Protein AF-A0A396A986-F1 (afdb_monomer)

pLDDT: mean 76.22, std 13.69, range [37.34, 94.5]

Sequence (319 aa):
MDDEMERLNHPYYKETSGLYKYDYQAEPKYEGYCMDDYIGAFIVWIILSVIILFIGIFTWFLEYDVGVEGIFISGQLSFIIVGGYMFLGSLSARASFNEEWYKTKEYNDLVKTQTDKDNEEIKRKNEEIIEWNNNHRQKIEAKKAILDIYRVKLVDILKETKNTLETYYRKDIIYPKYRSLIPISSFCDYLQSGVCETLEGHEGCYNKFDLEVRLDTIISRIDDVIDNLDQIKFNQHTLYEEVVKCNEKLDNLSTGISEMTNNITGSIEEVKAKTVAAINGNDHSNTMLEYYAEETLHNVNNIKWLQQMDYIDRGGHAW

Foldseek 3Di:
DVVVVVVCVDPLNDDPVVQPDDPDDPDQPDPDDDCVVVVVVLVVVVVVLVVVVVVVVVVVVVPPDDPCVVVVVVVNVVVVVVSVVVVVVSVVVNVVVVVVVVVSVVVSVVVVVVSVVVVVVSVVVSVVSVVVVVVVVVVVVVVVVVVVVVVVVVVVVVVVVVVVLVVVVVVVQDPPVQSDPVLVVQQVVCCVVVQAVACDDPSHSVVVVVVVVVVVVVVVVVVVVVVVVVVVVVVVVVVVVVVVVVVVVVVVVVVVVVVVVVVVVVVVVVVVVVVVVVVVVVVVVVVVVVVVVVVVVVVVVVVVVVVPVVPPPDDDDDD

Solvent-accessible surface area (backbone atoms only — not comparable to full-atom values): 18114 Å² total; per-residue (Å²): 109,69,76,57,55,52,54,60,66,36,96,60,61,59,59,87,91,60,58,83,82,77,87,77,75,80,76,70,94,70,93,74,81,64,69,66,60,57,53,51,54,50,53,53,50,53,53,54,52,53,51,54,51,52,51,54,55,51,50,59,72,67,71,62,94,61,99,46,69,68,61,52,55,54,49,52,54,51,50,52,52,55,48,49,53,53,48,54,53,48,54,56,49,47,57,58,51,51,55,52,48,52,54,50,49,52,51,47,53,51,53,49,55,51,49,53,52,52,48,52,53,46,51,52,53,45,50,53,35,51,52,53,48,51,54,50,50,52,53,50,51,55,52,48,54,53,50,52,55,51,50,52,52,51,51,52,52,49,51,52,52,49,54,49,50,52,57,56,58,68,67,61,81,64,61,76,92,49,78,44,72,68,54,48,51,52,42,51,49,34,49,73,71,61,75,16,95,41,62,66,63,90,71,6,40,55,47,55,49,55,48,50,55,50,48,53,53,49,51,56,53,48,52,56,50,50,54,52,50,53,50,51,53,50,52,51,50,55,51,49,54,52,50,52,53,47,49,56,52,48,52,53,49,51,50,52,50,50,54,50,49,52,54,50,50,52,52,49,51,52,52,50,52,54,50,50,54,54,50,56,60,47,49,62,55,47,55,55,53,48,52,60,49,49,59,53,48,52,60,52,46,59,64,47,49,75,67,44,70,83,60,67,92,72,84,92,79,88,132

Organism: NCBI:txid360807

Structure (mmCIF, N/CA/C/O backbone):
data_AF-A0A396A986-F1
#
_entry.id   AF-A0A396A986-F1
#
loop_
_atom_site.group_PDB
_atom_site.id
_atom_site.type_symbol
_atom_site.label_atom_id
_atom_site.label_alt_id
_atom_site.label_comp_id
_atom_site.label_asym_id
_atom_site.label_entity_id
_atom_site.label_seq_id
_atom_site.pdbx_PDB_ins_code
_atom_site.Cartn_x
_atom_site.Cartn_y
_atom_site.Cartn_z
_atom_site.occupancy
_atom_site.B_iso_or_equiv
_atom_site.auth_seq_id
_atom_site.auth_comp_id
_atom_site.auth_asym_id
_atom_site.auth_atom_id
_atom_site.pdbx_PDB_model_num
ATOM 1 N N . MET A 1 1 ? 6.370 3.606 -1.674 1.00 38.97 1 MET A N 1
ATOM 2 C CA . MET A 1 1 ? 5.553 4.115 -2.793 1.00 38.97 1 MET A CA 1
ATOM 3 C C . MET A 1 1 ? 6.371 5.111 -3.605 1.00 38.97 1 MET A C 1
ATOM 5 O O . MET A 1 1 ? 6.488 4.919 -4.805 1.00 38.97 1 MET A O 1
ATOM 9 N N . ASP A 1 2 ? 7.064 6.050 -2.954 1.00 37.34 2 ASP A N 1
ATOM 10 C CA . ASP A 1 2 ? 7.998 6.972 -3.631 1.00 37.34 2 ASP A CA 1
ATOM 11 C C . ASP A 1 2 ? 9.210 6.262 -4.267 1.00 37.34 2 ASP A C 1
ATOM 13 O O . ASP A 1 2 ? 9.552 6.523 -5.415 1.00 37.34 2 ASP A O 1
ATOM 17 N N . ASP A 1 3 ? 9.748 5.245 -3.592 1.00 43.66 3 ASP A N 1
ATOM 18 C CA . ASP A 1 3 ? 10.877 4.416 -4.064 1.00 43.66 3 ASP A CA 1
ATOM 19 C C . ASP A 1 3 ? 10.539 3.532 -5.295 1.00 43.66 3 ASP A C 1
ATOM 21 O O . ASP A 1 3 ? 11.409 3.032 -6.009 1.00 43.66 3 ASP A O 1
ATOM 25 N N . GLU A 1 4 ? 9.246 3.306 -5.547 1.00 42.56 4 GLU A N 1
ATOM 26 C CA . GLU A 1 4 ? 8.739 2.520 -6.684 1.00 42.56 4 GLU A CA 1
ATOM 27 C C . GLU A 1 4 ? 8.476 3.420 -7.901 1.00 42.56 4 GLU A C 1
ATOM 29 O O . GLU A 1 4 ? 8.742 3.034 -9.041 1.00 42.56 4 GLU A O 1
ATOM 34 N N . MET A 1 5 ? 8.039 4.657 -7.644 1.00 37.44 5 MET A N 1
ATOM 35 C CA . MET A 1 5 ? 7.842 5.707 -8.646 1.00 37.44 5 MET A CA 1
ATOM 36 C C . MET A 1 5 ? 9.177 6.238 -9.187 1.00 37.44 5 MET A C 1
ATOM 38 O O . MET A 1 5 ? 9.277 6.555 -10.371 1.00 37.44 5 MET A O 1
ATOM 42 N N . GLU A 1 6 ? 10.231 6.258 -8.367 1.00 44.50 6 GLU A N 1
ATOM 43 C CA . GLU A 1 6 ? 11.581 6.626 -8.810 1.00 44.50 6 GLU A CA 1
ATOM 44 C C . GLU A 1 6 ? 12.205 5.556 -9.730 1.00 44.50 6 GLU A C 1
ATOM 46 O O . GLU A 1 6 ? 12.893 5.881 -10.699 1.00 44.50 6 GLU A O 1
ATOM 51 N N . ARG A 1 7 ? 11.873 4.270 -9.527 1.00 44.00 7 ARG A N 1
ATOM 52 C CA . ARG A 1 7 ? 12.285 3.170 -10.426 1.00 44.00 7 ARG A CA 1
ATOM 53 C C . ARG A 1 7 ? 11.581 3.193 -11.778 1.00 44.00 7 ARG A C 1
ATOM 55 O O . ARG A 1 7 ? 12.188 2.802 -12.772 1.00 44.00 7 ARG A O 1
ATOM 62 N N . LEU A 1 8 ? 10.334 3.659 -11.825 1.00 44.19 8 LEU A N 1
ATOM 63 C CA . LEU A 1 8 ? 9.591 3.866 -13.073 1.00 44.19 8 LEU A CA 1
ATOM 64 C C . LEU A 1 8 ? 10.133 5.056 -13.886 1.00 44.19 8 LEU A C 1
ATOM 66 O O . LEU A 1 8 ? 9.985 5.069 -15.103 1.00 44.19 8 LEU A O 1
ATOM 70 N N . ASN A 1 9 ? 10.809 6.007 -13.232 1.00 43.72 9 ASN A N 1
ATOM 71 C CA . ASN A 1 9 ? 11.492 7.141 -13.868 1.00 43.72 9 ASN A CA 1
ATOM 72 C C . ASN A 1 9 ? 12.972 6.871 -14.202 1.00 43.72 9 ASN A C 1
ATOM 74 O O . ASN A 1 9 ? 13.663 7.748 -14.724 1.00 43.72 9 ASN A O 1
ATOM 78 N N . HIS A 1 10 ? 13.479 5.665 -13.926 1.00 45.66 10 HIS A N 1
ATOM 79 C CA . HIS A 1 10 ? 14.836 5.287 -14.302 1.00 45.66 10 HIS A CA 1
ATOM 80 C C . HIS A 1 10 ? 14.922 5.179 -15.839 1.00 45.66 10 HIS A C 1
ATOM 82 O O . HIS A 1 10 ? 14.079 4.506 -16.438 1.00 45.66 10 HIS A O 1
ATOM 88 N N . PRO A 1 11 ? 15.946 5.756 -16.505 1.00 49.69 11 PRO A N 1
ATOM 89 C CA . PRO A 1 11 ? 16.035 5.859 -17.974 1.00 49.69 11 PRO A CA 1
ATOM 90 C C . PRO A 1 11 ? 16.034 4.520 -18.740 1.00 49.69 11 PRO A C 1
ATOM 92 O O . PRO A 1 11 ? 16.039 4.513 -19.970 1.00 49.69 11 PRO A O 1
ATOM 95 N N . TYR A 1 12 ? 16.002 3.395 -18.023 1.00 48.12 12 TYR A N 1
ATOM 96 C CA . TYR A 1 12 ? 16.017 2.033 -18.547 1.00 48.12 12 TYR A CA 1
ATOM 97 C C . TYR A 1 12 ? 14.653 1.323 -18.489 1.00 48.12 12 TYR A C 1
ATOM 99 O O . TYR A 1 12 ? 14.506 0.290 -19.133 1.00 48.12 12 TYR A O 1
ATOM 107 N N . TYR A 1 13 ? 13.633 1.869 -17.808 1.00 45.62 13 TYR A N 1
ATOM 108 C CA . TYR A 1 13 ? 12.264 1.331 -17.855 1.00 45.62 13 TYR A CA 1
ATOM 109 C C . TYR A 1 13 ? 11.456 2.005 -18.974 1.00 45.62 13 TYR A C 1
ATOM 111 O O . TYR A 1 13 ? 10.407 2.603 -18.754 1.00 45.62 13 TYR A O 1
ATOM 119 N N . LYS A 1 14 ? 11.966 1.952 -20.209 1.00 50.06 14 LYS A N 1
ATOM 120 C CA . LYS A 1 14 ? 11.147 2.287 -21.376 1.00 50.06 14 LYS A CA 1
ATOM 121 C C . LYS A 1 14 ? 10.430 1.028 -21.844 1.00 50.06 14 LYS A C 1
ATOM 123 O O . LYS A 1 14 ? 11.062 0.044 -22.230 1.00 50.06 14 LYS A O 1
ATOM 128 N N . GLU A 1 15 ? 9.103 1.081 -21.810 1.00 49.25 15 GLU A N 1
ATOM 129 C CA . GLU A 1 15 ? 8.228 0.168 -22.541 1.00 49.25 15 GLU A CA 1
ATOM 130 C C . GLU A 1 15 ? 8.696 0.122 -24.009 1.00 49.25 15 GLU A C 1
ATOM 132 O O . GLU A 1 15 ? 9.186 1.121 -24.538 1.00 49.25 15 GLU A O 1
ATOM 137 N N . THR A 1 16 ? 8.610 -1.027 -24.684 1.00 47.81 16 THR A N 1
ATOM 138 C CA . THR A 1 16 ? 9.161 -1.240 -26.044 1.00 47.81 16 THR A CA 1
ATOM 139 C C . THR A 1 16 ? 8.670 -0.235 -27.101 1.00 47.81 16 THR A C 1
ATOM 141 O O . THR A 1 16 ? 9.234 -0.162 -28.186 1.00 47.81 16 THR A O 1
ATOM 144 N N . SER A 1 17 ? 7.649 0.565 -26.789 1.00 43.38 17 SER A N 1
ATOM 145 C CA . SER A 1 17 ? 7.171 1.712 -27.569 1.00 43.38 17 SER A CA 1
ATOM 146 C C . SER A 1 17 ? 8.125 2.923 -27.575 1.00 43.38 17 SER A C 1
ATOM 148 O O . SER A 1 17 ? 7.960 3.807 -28.411 1.00 43.38 17 SER A O 1
ATOM 150 N N . GLY A 1 18 ? 9.118 2.971 -26.677 1.00 47.53 18 GLY A N 1
ATOM 151 C CA . GLY A 1 18 ? 10.022 4.109 -26.465 1.00 47.53 18 GLY A CA 1
ATOM 152 C C . GLY A 1 18 ? 11.502 3.855 -26.771 1.00 47.53 18 GLY A C 1
ATOM 153 O O . GLY A 1 18 ? 12.338 4.693 -26.411 1.00 47.53 18 GLY A O 1
ATOM 154 N N . LEU A 1 19 ? 11.841 2.724 -27.408 1.00 53.91 19 LEU A N 1
ATOM 155 C CA . LEU A 1 19 ? 13.172 2.517 -27.997 1.00 53.91 19 LEU A CA 1
ATOM 156 C C . LEU A 1 19 ? 13.552 3.769 -28.793 1.00 53.91 19 LEU A C 1
ATOM 158 O O . LEU A 1 19 ? 12.711 4.330 -29.499 1.00 53.91 19 LEU A O 1
ATOM 162 N N . TYR A 1 20 ? 14.790 4.241 -28.640 1.00 53.94 20 TYR A N 1
ATOM 163 C CA . TYR A 1 20 ? 15.243 5.422 -29.366 1.00 53.94 20 TYR A CA 1
ATOM 164 C C . TYR A 1 20 ? 15.135 5.117 -30.864 1.00 53.94 20 TYR A C 1
ATOM 166 O O . TYR A 1 20 ? 15.902 4.313 -31.393 1.00 53.94 20 TYR A O 1
ATOM 174 N N . LYS A 1 21 ? 14.129 5.704 -31.521 1.00 52.28 21 LYS A N 1
ATOM 175 C CA . LYS A 1 21 ? 13.933 5.631 -32.965 1.00 52.28 21 LYS A CA 1
ATOM 176 C C . LYS A 1 21 ? 14.583 6.868 -33.557 1.00 52.28 21 LYS A C 1
ATOM 178 O O . LYS A 1 21 ? 14.038 7.963 -33.448 1.00 52.28 21 LYS A O 1
ATOM 183 N N . TYR A 1 22 ? 15.753 6.681 -34.144 1.00 48.69 22 TYR A N 1
ATOM 184 C CA . TYR A 1 22 ? 16.431 7.721 -34.897 1.00 48.69 22 TYR A CA 1
ATOM 185 C C . TYR A 1 22 ? 16.572 7.214 -36.326 1.00 48.69 22 TYR A C 1
ATOM 187 O O . TYR A 1 22 ? 17.369 6.329 -36.609 1.00 48.69 22 TYR A O 1
ATOM 195 N N . ASP A 1 23 ? 15.691 7.706 -37.192 1.00 51.03 23 ASP A N 1
ATOM 196 C CA . ASP A 1 23 ? 15.729 7.484 -38.639 1.00 51.03 23 ASP A CA 1
ATOM 197 C C . ASP A 1 23 ? 16.010 8.839 -39.298 1.00 51.03 23 ASP A C 1
ATOM 199 O O . ASP A 1 23 ? 15.230 9.359 -40.092 1.00 51.03 23 ASP A O 1
ATOM 203 N N . TYR A 1 24 ? 17.065 9.506 -38.821 1.00 49.44 24 TYR A N 1
ATOM 204 C CA . TYR A 1 24 ? 17.497 10.778 -39.380 1.00 49.44 24 TYR A CA 1
ATOM 205 C C . TYR A 1 24 ? 18.439 10.483 -40.540 1.00 49.44 24 TYR A C 1
ATOM 207 O O . TYR A 1 24 ? 19.628 10.231 -40.351 1.00 49.44 24 TYR A O 1
ATOM 215 N N . GLN A 1 25 ? 17.895 10.485 -41.751 1.00 54.97 25 GLN A N 1
ATOM 216 C CA . GLN A 1 25 ? 18.705 10.597 -42.953 1.00 54.97 25 GLN A CA 1
ATOM 217 C C . GLN A 1 25 ? 19.071 12.070 -43.108 1.00 54.97 25 GLN A C 1
ATOM 219 O O . GLN A 1 25 ? 18.199 12.906 -43.332 1.00 54.97 25 GLN A O 1
ATOM 224 N N . ALA A 1 26 ? 20.350 12.405 -42.935 1.00 54.25 26 ALA A N 1
ATOM 225 C CA . ALA A 1 26 ? 20.814 13.758 -43.196 1.00 54.25 26 ALA A CA 1
ATOM 226 C C . ALA A 1 26 ? 20.558 14.101 -44.671 1.00 54.25 26 ALA A C 1
ATOM 228 O O . ALA A 1 26 ? 21.125 13.468 -45.564 1.00 54.25 26 ALA A O 1
ATOM 229 N N . GLU A 1 27 ? 19.687 15.079 -44.925 1.00 51.84 27 GLU A N 1
ATOM 230 C CA . GLU A 1 27 ? 19.418 15.555 -46.280 1.00 51.84 27 GLU A CA 1
ATOM 231 C C . GLU A 1 27 ? 20.694 16.215 -46.833 1.00 51.84 27 GLU A C 1
ATOM 233 O O . GLU A 1 27 ? 21.220 17.151 -46.216 1.00 51.84 27 GLU A O 1
ATOM 238 N N . PRO A 1 28 ? 21.246 15.725 -47.959 1.00 56.91 28 PRO A N 1
ATOM 239 C CA . PRO A 1 28 ? 22.453 16.302 -48.529 1.00 56.91 28 PRO A CA 1
ATOM 240 C C . PRO A 1 28 ? 22.175 17.748 -48.940 1.00 56.91 28 PRO A C 1
ATOM 242 O O . PRO A 1 28 ? 21.175 18.044 -49.590 1.00 56.91 28 PRO A O 1
ATOM 245 N N . LYS A 1 29 ? 23.080 18.666 -48.584 1.00 57.09 29 LYS A N 1
ATOM 246 C CA . LYS A 1 29 ? 22.833 20.103 -48.767 1.00 57.09 29 LYS A CA 1
ATOM 247 C C . LYS A 1 29 ? 22.739 20.522 -50.245 1.00 57.09 29 LYS A C 1
ATOM 249 O O . LYS A 1 29 ? 22.088 21.521 -50.523 1.00 57.09 29 LYS A O 1
ATOM 254 N N . TYR A 1 30 ? 23.361 19.775 -51.169 1.00 54.81 30 TYR A N 1
ATOM 255 C CA . TYR A 1 30 ? 23.338 20.033 -52.617 1.00 54.81 30 TYR A CA 1
ATOM 256 C C . TYR A 1 30 ? 23.662 18.776 -53.451 1.00 54.81 30 TYR A C 1
ATOM 258 O O . TYR A 1 30 ? 24.695 18.141 -53.236 1.00 54.81 30 TYR A O 1
ATOM 266 N N . GLU A 1 31 ? 22.840 18.481 -54.464 1.00 55.47 31 GLU A N 1
ATOM 267 C CA . GLU A 1 31 ? 23.159 17.585 -55.592 1.00 55.47 31 GLU A CA 1
ATOM 268 C C . GLU A 1 31 ? 23.828 18.401 -56.717 1.00 55.47 31 GLU A C 1
ATOM 270 O O . GLU A 1 31 ? 23.220 18.741 -57.729 1.00 55.47 31 GLU A O 1
ATOM 275 N N . GLY A 1 32 ? 25.074 18.830 -56.511 1.00 53.50 32 GLY A N 1
ATOM 276 C CA . GLY A 1 32 ? 25.810 19.586 -57.531 1.00 53.50 32 GLY A CA 1
ATOM 277 C C . GLY A 1 32 ? 26.333 18.682 -58.654 1.00 53.50 32 GLY A C 1
ATOM 278 O O . GLY A 1 32 ? 27.012 17.695 -58.371 1.00 53.50 32 GLY A O 1
ATOM 279 N N . TYR A 1 33 ? 26.072 19.039 -59.918 1.00 55.59 33 TYR A N 1
ATOM 280 C CA . TYR A 1 33 ? 26.687 18.400 -61.091 1.00 55.59 33 TYR A CA 1
ATOM 281 C C . TYR A 1 33 ? 28.212 18.589 -61.087 1.00 55.59 33 TYR A C 1
ATOM 283 O O . TYR A 1 33 ? 28.713 19.668 -60.759 1.00 55.59 33 TYR A O 1
ATOM 291 N N . CYS A 1 34 ? 28.960 17.552 -61.474 1.00 56.78 34 CYS A N 1
ATOM 292 C CA . CYS A 1 34 ? 30.412 17.639 -61.589 1.00 56.78 34 CYS A CA 1
ATOM 293 C C . CYS A 1 34 ? 30.791 18.507 -62.801 1.00 56.78 34 CYS A C 1
ATOM 295 O O . CYS A 1 34 ? 30.313 18.277 -63.909 1.00 56.78 34 CYS A O 1
ATOM 297 N N . MET A 1 35 ? 31.699 19.476 -62.632 1.00 57.56 35 MET A N 1
ATOM 298 C CA . MET A 1 35 ? 32.212 20.303 -63.742 1.00 57.56 35 MET A CA 1
ATOM 299 C C . MET A 1 35 ? 32.946 19.499 -64.834 1.00 57.56 35 MET A C 1
ATOM 301 O O . MET A 1 35 ? 33.198 20.031 -65.919 1.00 57.56 35 MET A O 1
ATOM 305 N N . ASP A 1 36 ? 33.256 18.224 -64.585 1.00 61.00 36 ASP A N 1
ATOM 306 C CA . ASP A 1 36 ? 33.769 17.297 -65.599 1.00 61.00 36 ASP A CA 1
ATOM 307 C C . ASP A 1 36 ? 32.776 17.110 -66.765 1.00 61.00 36 ASP A C 1
ATOM 309 O O . ASP A 1 36 ? 33.202 16.995 -67.917 1.00 61.00 36 ASP A O 1
ATOM 313 N N . ASP A 1 37 ? 31.465 17.214 -66.509 1.00 63.25 37 ASP A N 1
ATOM 314 C CA . ASP A 1 37 ? 30.426 17.141 -67.547 1.00 63.25 37 ASP A CA 1
ATOM 315 C C . ASP A 1 37 ? 30.483 18.353 -68.500 1.00 63.25 37 ASP A C 1
ATOM 317 O O . ASP A 1 37 ? 30.285 18.231 -69.713 1.00 63.25 37 ASP A O 1
ATOM 321 N N . TYR A 1 38 ? 30.838 19.531 -67.977 1.00 64.81 38 TYR A N 1
ATOM 322 C CA . TYR A 1 38 ? 30.959 20.772 -68.752 1.00 64.81 38 TYR A CA 1
ATOM 323 C C . TYR A 1 38 ? 32.227 20.792 -69.620 1.00 64.81 38 TYR A C 1
ATOM 325 O O . TYR A 1 38 ? 32.218 21.275 -70.755 1.00 64.81 38 TYR A O 1
ATOM 333 N N . ILE A 1 39 ? 33.321 20.221 -69.106 1.00 64.88 39 ILE A N 1
ATOM 334 C CA . ILE A 1 39 ? 34.570 20.024 -69.854 1.00 64.88 39 ILE A CA 1
ATOM 335 C C . ILE A 1 39 ? 34.349 19.023 -70.993 1.00 64.88 39 ILE A C 1
ATOM 337 O O . ILE A 1 39 ? 34.818 19.256 -72.109 1.00 64.88 39 ILE A O 1
ATOM 341 N N . GLY A 1 40 ? 33.587 17.953 -70.743 1.00 67.25 40 GLY A N 1
ATOM 342 C CA . GLY A 1 40 ? 33.162 17.014 -71.780 1.00 67.25 40 GLY A CA 1
ATOM 343 C C . GLY A 1 40 ? 32.424 17.713 -72.927 1.00 67.25 40 GLY A C 1
ATOM 344 O O . GLY A 1 40 ? 32.794 17.545 -74.090 1.00 67.25 40 GLY A O 1
ATOM 345 N N . ALA A 1 41 ? 31.450 18.573 -72.612 1.00 68.56 41 ALA A N 1
ATOM 346 C CA . ALA A 1 41 ? 30.715 19.353 -73.611 1.00 68.56 41 ALA A CA 1
ATOM 347 C C . ALA A 1 41 ? 31.620 20.312 -74.415 1.00 68.56 41 ALA A C 1
ATOM 349 O O . ALA A 1 41 ? 31.461 20.451 -75.630 1.00 68.56 41 ALA A O 1
ATOM 350 N N . PHE A 1 42 ? 32.608 20.932 -73.764 1.00 71.19 42 PHE A N 1
ATOM 351 C CA . PHE A 1 42 ? 33.568 21.822 -74.420 1.00 71.19 42 PHE A CA 1
ATOM 352 C C . PHE A 1 42 ? 34.499 21.082 -75.395 1.00 71.19 42 PHE A C 1
ATOM 354 O O . PHE A 1 42 ? 34.740 21.556 -76.507 1.00 71.19 42 PHE A O 1
ATOM 361 N N . ILE A 1 43 ? 34.986 19.895 -75.022 1.00 72.75 43 ILE A N 1
ATOM 362 C CA . ILE A 1 43 ? 35.818 19.059 -75.902 1.00 72.75 43 ILE A CA 1
ATOM 363 C C . ILE A 1 43 ? 35.028 18.641 -77.148 1.00 72.75 43 ILE A C 1
ATOM 365 O O . ILE A 1 43 ? 35.540 18.740 -78.264 1.00 72.75 43 ILE A O 1
ATOM 369 N N . VAL A 1 44 ? 33.764 18.241 -76.980 1.00 76.50 44 VAL A N 1
ATOM 370 C CA . VAL A 1 44 ? 32.871 17.910 -78.103 1.00 76.50 44 VAL A CA 1
ATOM 371 C C . VAL A 1 44 ? 32.690 19.111 -79.038 1.00 76.50 44 VAL A C 1
ATOM 373 O O . VAL A 1 44 ? 32.736 18.956 -80.259 1.00 76.50 44 VAL A O 1
ATOM 376 N N . TRP A 1 45 ? 32.554 20.319 -78.487 1.00 76.81 45 TRP A N 1
ATOM 377 C CA . TRP A 1 45 ? 32.419 21.546 -79.273 1.00 76.81 45 TRP A CA 1
ATOM 378 C C . TRP A 1 45 ? 33.678 21.877 -80.094 1.00 76.81 45 TRP A C 1
ATOM 380 O O . TRP A 1 45 ? 33.568 22.216 -81.274 1.00 76.81 45 TRP A O 1
ATOM 390 N N . ILE A 1 46 ? 34.877 21.700 -79.522 1.00 74.75 46 ILE A N 1
ATOM 391 C CA . ILE A 1 46 ? 36.145 21.846 -80.261 1.00 74.75 46 ILE A CA 1
ATOM 392 C C . ILE A 1 46 ? 36.219 20.851 -81.421 1.00 74.75 46 ILE A C 1
ATOM 394 O O . ILE A 1 46 ? 36.583 21.232 -82.533 1.00 74.75 46 ILE A O 1
ATOM 398 N N . ILE A 1 47 ? 35.858 19.588 -81.185 1.00 80.50 47 ILE A N 1
ATOM 399 C CA . ILE A 1 47 ? 35.897 18.550 -82.222 1.00 80.50 47 ILE A CA 1
ATOM 400 C C . ILE A 1 47 ? 34.964 18.919 -83.385 1.00 80.50 47 ILE A C 1
ATOM 402 O O . ILE A 1 47 ? 35.371 18.837 -84.544 1.00 80.50 47 ILE A O 1
ATOM 406 N N . LEU A 1 48 ? 33.748 19.394 -83.095 1.00 78.56 48 LEU A N 1
ATOM 407 C CA . LEU A 1 48 ? 32.809 19.867 -84.120 1.00 78.56 48 LEU A CA 1
ATOM 408 C C . LEU A 1 48 ? 33.361 21.060 -84.912 1.00 78.56 48 LEU A C 1
ATOM 410 O O . LEU A 1 48 ? 33.227 21.093 -86.135 1.00 78.56 48 LEU A O 1
ATOM 414 N N . SER A 1 49 ? 34.026 22.005 -84.243 1.00 74.81 49 SER A N 1
ATOM 415 C CA . SER A 1 49 ? 34.666 23.154 -84.897 1.00 74.81 49 SER A CA 1
ATOM 416 C C . SER A 1 49 ? 35.758 22.723 -85.887 1.00 74.81 49 SER A C 1
ATOM 418 O O . SER A 1 49 ? 35.790 23.177 -87.033 1.00 74.81 49 SER A O 1
ATOM 420 N N . VAL A 1 50 ? 36.602 21.763 -85.494 1.00 76.69 50 VAL A N 1
ATOM 421 C CA . VAL A 1 50 ? 37.661 21.217 -86.360 1.00 76.69 50 VAL A CA 1
ATOM 422 C C . VAL A 1 50 ? 37.073 20.511 -87.586 1.00 76.69 50 VAL A C 1
ATOM 424 O O . VAL A 1 50 ? 37.582 20.680 -88.694 1.00 76.69 50 VAL A O 1
ATOM 427 N N . ILE A 1 51 ? 35.973 19.770 -87.427 1.00 79.94 51 ILE A N 1
ATOM 428 C CA . ILE A 1 51 ? 35.289 19.106 -88.548 1.00 79.94 51 ILE A CA 1
ATOM 429 C C . ILE A 1 51 ? 34.775 20.134 -89.567 1.00 79.94 51 ILE A C 1
ATOM 431 O O . ILE A 1 51 ? 34.970 19.956 -90.769 1.00 79.94 51 ILE A O 1
ATOM 435 N N . ILE A 1 52 ? 34.170 21.233 -89.105 1.00 75.00 52 ILE A N 1
ATOM 436 C CA . ILE A 1 52 ? 33.675 22.312 -89.977 1.00 75.00 52 ILE A CA 1
ATOM 437 C C . ILE A 1 52 ? 34.829 22.963 -90.760 1.00 75.00 52 ILE A C 1
ATOM 439 O O . ILE A 1 52 ? 34.678 23.263 -91.946 1.00 75.00 52 ILE A O 1
ATOM 443 N N . LEU A 1 53 ? 35.998 23.124 -90.133 1.00 71.88 53 LEU A N 1
ATOM 444 C CA . LEU A 1 53 ? 37.219 23.603 -90.790 1.00 71.88 53 LEU A CA 1
ATOM 445 C C . LEU A 1 53 ? 37.672 22.681 -91.928 1.00 71.88 53 LEU A C 1
ATOM 447 O O . LEU A 1 53 ? 37.951 23.156 -93.030 1.00 71.88 53 LEU A O 1
ATOM 451 N N . PHE A 1 54 ? 37.707 21.369 -91.685 1.00 74.56 54 PHE A N 1
ATOM 452 C CA . PHE A 1 54 ? 38.084 20.389 -92.705 1.00 74.56 54 PHE A CA 1
ATOM 453 C C . PHE A 1 54 ? 37.117 20.376 -93.890 1.00 74.56 54 PHE A C 1
ATOM 455 O O . PHE A 1 54 ? 37.568 20.301 -95.033 1.00 74.56 54 PHE A O 1
ATOM 462 N N . ILE A 1 55 ? 35.811 20.506 -93.639 1.00 74.31 55 ILE A N 1
ATOM 463 C CA . ILE A 1 55 ? 34.803 20.611 -94.703 1.00 74.31 55 ILE A CA 1
ATOM 464 C C . ILE A 1 55 ? 35.068 21.851 -95.566 1.00 74.31 55 ILE A C 1
ATOM 466 O O . ILE A 1 55 ? 35.075 21.741 -96.789 1.00 74.31 55 ILE A O 1
ATOM 470 N N . GLY A 1 56 ? 35.357 23.004 -94.952 1.00 68.56 56 GLY A N 1
ATOM 471 C CA . GLY A 1 56 ? 35.666 24.235 -95.688 1.00 68.56 56 GLY A CA 1
ATOM 472 C C . GLY A 1 56 ? 36.919 24.129 -96.566 1.00 68.56 56 GLY A C 1
ATOM 473 O O . GLY A 1 56 ? 36.902 24.536 -97.729 1.00 68.56 56 GLY A O 1
ATOM 474 N N . ILE A 1 57 ? 37.990 23.515 -96.052 1.00 70.88 57 ILE A N 1
ATOM 475 C CA . ILE A 1 57 ? 39.230 23.281 -96.815 1.00 70.88 57 ILE A CA 1
ATOM 476 C C . ILE A 1 57 ? 38.983 22.305 -97.974 1.00 70.88 57 ILE A C 1
ATOM 478 O O . ILE A 1 57 ? 39.478 22.513 -99.081 1.00 70.88 57 ILE A O 1
ATOM 482 N N . PHE A 1 58 ? 38.186 21.261 -97.748 1.00 69.75 58 PHE A N 1
ATOM 483 C CA . PHE A 1 58 ? 37.829 20.295 -98.784 1.00 69.75 58 PHE A CA 1
ATOM 484 C C . PHE A 1 58 ? 36.984 20.927 -99.900 1.00 69.75 58 PHE A C 1
ATOM 486 O O . PHE A 1 58 ? 37.222 20.654 -101.074 1.00 69.75 58 PHE A O 1
ATOM 493 N N . THR A 1 59 ? 36.050 21.826 -99.563 1.00 66.75 59 THR A N 1
ATOM 494 C CA . THR A 1 59 ? 35.287 22.582 -100.572 1.00 66.75 59 THR A CA 1
ATOM 495 C C . THR A 1 59 ? 36.159 23.535 -101.391 1.00 66.75 59 THR A C 1
ATOM 497 O O . THR A 1 59 ? 35.892 23.715 -102.574 1.00 66.75 59 THR A O 1
ATOM 500 N N . TRP A 1 60 ? 37.225 24.092 -100.803 1.00 63.44 60 TRP A N 1
ATOM 501 C CA . TRP A 1 60 ? 38.210 24.917 -101.516 1.00 63.44 60 TRP A CA 1
ATOM 502 C C . TRP A 1 60 ? 39.064 24.080 -102.484 1.00 63.44 60 TRP A C 1
ATOM 504 O O . TRP A 1 60 ? 39.329 24.504 -103.604 1.00 63.44 60 TRP A O 1
ATOM 514 N N . PHE A 1 61 ? 39.423 22.850 -102.095 1.00 63.19 61 PHE A N 1
ATOM 515 C CA . PHE A 1 61 ? 40.204 21.922 -102.924 1.00 63.19 61 PHE A CA 1
ATOM 516 C C . PHE A 1 61 ? 39.433 21.367 -104.137 1.00 63.19 61 PHE A C 1
ATOM 518 O O . PHE A 1 61 ? 40.047 20.975 -105.124 1.00 63.19 61 PHE A O 1
ATOM 525 N N . LEU A 1 62 ? 38.097 21.341 -104.087 1.00 66.56 62 LEU A N 1
ATOM 526 C CA . LEU A 1 62 ? 37.241 20.878 -105.189 1.00 66.56 62 LEU A CA 1
ATOM 527 C C . LEU A 1 62 ? 36.949 21.950 -106.260 1.00 66.56 62 LEU A C 1
ATOM 529 O O . LEU A 1 62 ? 36.080 21.733 -107.101 1.00 66.56 62 LEU A O 1
ATOM 533 N N . GLU A 1 63 ? 37.682 23.069 -106.254 1.00 62.44 63 GLU A N 1
ATOM 534 C CA . GLU A 1 63 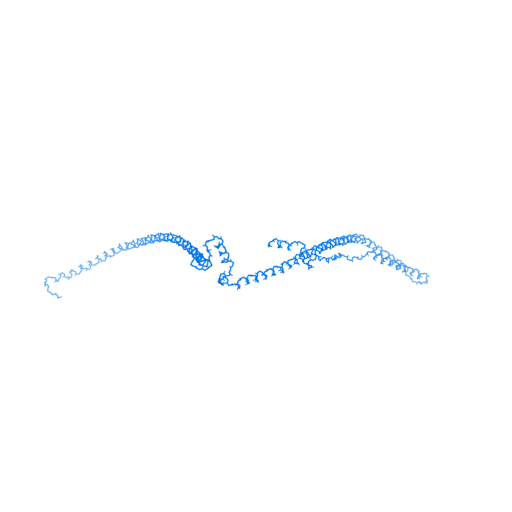? 37.677 24.087 -107.319 1.00 62.44 63 GLU A CA 1
ATOM 535 C C . GLU A 1 63 ? 36.267 24.640 -107.624 1.00 62.44 63 GLU A C 1
ATOM 537 O O . GLU A 1 63 ? 35.805 24.715 -108.762 1.00 62.44 63 GLU A O 1
ATOM 542 N N . TYR A 1 64 ? 35.558 25.033 -106.562 1.00 59.47 64 TYR A N 1
ATOM 543 C CA . TYR A 1 64 ? 34.310 25.791 -106.646 1.00 59.47 64 TYR A CA 1
ATOM 544 C C . TYR A 1 64 ? 34.636 27.285 -106.488 1.00 59.47 64 TYR A C 1
ATOM 546 O O . TYR A 1 64 ? 34.780 27.779 -105.370 1.00 59.47 64 TYR A O 1
ATOM 554 N N . ASP A 1 65 ? 34.810 27.991 -107.612 1.00 56.16 65 ASP A N 1
ATOM 555 C CA . ASP A 1 65 ? 35.142 29.424 -107.658 1.00 56.16 65 ASP A CA 1
ATOM 556 C C . ASP A 1 65 ? 33.958 30.274 -107.180 1.00 56.16 65 ASP A C 1
ATOM 558 O O . ASP A 1 65 ? 33.073 30.685 -107.934 1.00 56.16 65 ASP A O 1
ATOM 562 N N . VAL A 1 66 ? 33.912 30.498 -105.873 1.00 55.34 66 VAL A N 1
ATOM 563 C CA . VAL A 1 66 ? 33.065 31.511 -105.263 1.00 55.34 66 VAL A CA 1
ATOM 564 C C . VAL A 1 66 ? 33.993 32.332 -104.386 1.00 55.34 66 VAL A C 1
ATOM 566 O O . VAL A 1 66 ? 34.688 31.779 -103.537 1.00 55.34 66 VAL A O 1
ATOM 569 N N . GLY A 1 67 ? 34.025 33.648 -104.600 1.00 55.84 67 GLY A N 1
ATOM 570 C CA . GLY A 1 67 ? 34.868 34.612 -103.883 1.00 55.84 67 GLY A CA 1
ATOM 571 C C . GLY A 1 67 ? 34.518 34.764 -102.396 1.00 55.84 67 GLY A C 1
ATOM 572 O O . GLY A 1 67 ? 34.161 35.849 -101.942 1.00 55.84 67 GLY A O 1
ATOM 573 N N . VAL A 1 68 ? 34.601 33.672 -101.634 1.00 54.81 68 VAL A N 1
ATOM 574 C CA . VAL A 1 68 ? 34.250 33.556 -100.208 1.00 54.81 68 VAL A CA 1
ATOM 575 C C . VAL A 1 68 ? 35.499 33.545 -99.314 1.00 54.81 68 VAL A C 1
ATOM 577 O O . VAL A 1 68 ? 35.387 33.437 -98.092 1.00 54.81 68 VAL A O 1
ATOM 580 N N . GLU A 1 69 ? 36.695 33.701 -99.891 1.00 56.28 69 GLU A N 1
ATOM 581 C CA . GLU A 1 69 ? 37.974 33.528 -99.185 1.00 56.28 69 GLU A CA 1
ATOM 582 C C . GLU A 1 69 ? 38.111 34.449 -97.955 1.00 56.28 69 GLU A C 1
ATOM 584 O O . GLU A 1 69 ? 38.534 34.010 -96.885 1.00 56.28 69 GLU A O 1
ATOM 589 N N . GLY A 1 70 ? 37.654 35.705 -98.044 1.00 56.94 70 GLY A N 1
ATOM 590 C CA . GLY A 1 70 ? 37.693 36.653 -96.920 1.00 56.94 70 GLY A CA 1
ATOM 591 C C . GLY A 1 70 ? 36.636 36.409 -95.830 1.00 56.94 70 GLY A C 1
ATOM 592 O O . GLY A 1 70 ? 36.896 36.634 -94.644 1.00 56.94 70 GLY A O 1
ATOM 593 N N . ILE A 1 71 ? 35.447 35.917 -96.196 1.00 60.78 71 ILE A N 1
ATOM 594 C CA . ILE A 1 71 ? 34.352 35.648 -95.243 1.00 60.78 71 ILE A CA 1
ATOM 595 C C . ILE A 1 71 ? 34.681 34.408 -94.402 1.00 60.78 71 ILE A C 1
ATOM 597 O O . ILE A 1 71 ? 34.417 34.386 -93.201 1.00 60.78 71 ILE A O 1
ATOM 601 N N . PHE A 1 72 ? 35.324 33.402 -95.000 1.00 62.72 72 PHE A N 1
ATOM 602 C CA . PHE A 1 72 ? 35.672 32.172 -94.293 1.00 62.72 72 PHE A CA 1
ATOM 603 C C . PHE A 1 72 ? 36.792 32.392 -93.266 1.00 62.72 72 PHE A C 1
ATOM 605 O O . PHE A 1 72 ? 36.648 32.004 -92.108 1.00 62.72 72 PHE A O 1
ATOM 612 N N . ILE A 1 73 ? 37.871 33.090 -93.643 1.00 65.44 73 ILE A N 1
ATOM 613 C CA . ILE A 1 73 ? 38.988 33.384 -92.727 1.00 65.44 73 ILE A CA 1
ATOM 614 C C . ILE A 1 73 ? 38.534 34.295 -91.575 1.00 65.44 73 ILE A C 1
ATOM 616 O O . ILE A 1 73 ? 38.871 34.042 -90.417 1.00 65.44 73 ILE A O 1
ATOM 620 N N . SER A 1 74 ? 37.732 35.326 -91.863 1.00 62.94 74 SER A N 1
ATOM 621 C CA . SER A 1 74 ? 37.226 36.239 -90.826 1.00 62.94 74 SER A CA 1
ATOM 622 C C . SER A 1 74 ? 36.229 35.567 -89.870 1.00 62.94 74 SER A C 1
ATOM 624 O O . SER A 1 74 ? 36.264 35.833 -88.666 1.00 62.94 74 SER A O 1
ATOM 626 N N . GLY A 1 75 ? 35.399 34.641 -90.368 1.00 67.81 75 GLY A N 1
ATOM 627 C CA . GLY A 1 75 ? 34.523 33.808 -89.544 1.00 67.81 75 GLY A CA 1
ATOM 628 C C . GLY A 1 75 ? 35.298 32.861 -88.625 1.00 67.81 75 GLY A C 1
ATOM 629 O O . GLY A 1 75 ? 35.016 32.795 -87.435 1.00 67.81 75 GLY A O 1
ATOM 630 N N . GLN A 1 76 ? 36.329 32.180 -89.126 1.00 68.75 76 GLN A N 1
ATOM 631 C CA . GLN A 1 76 ? 37.156 31.293 -88.294 1.00 68.75 76 GLN A CA 1
ATOM 632 C C . GLN A 1 76 ? 37.899 32.062 -87.193 1.00 68.75 76 GLN 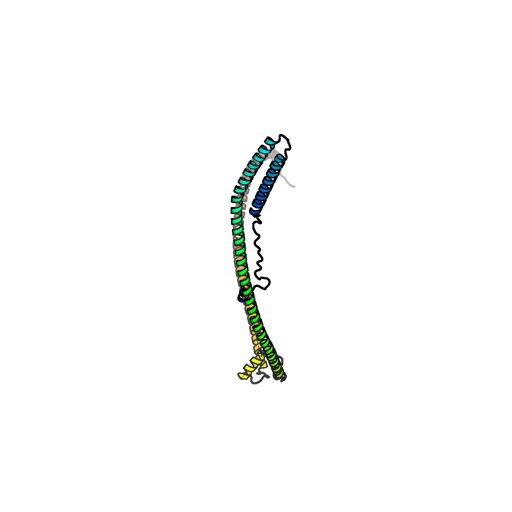A C 1
ATOM 634 O O . GLN A 1 76 ? 37.961 31.615 -86.046 1.00 68.75 76 GLN A O 1
ATOM 639 N N . LEU A 1 77 ? 38.402 33.261 -87.508 1.00 66.81 77 LEU A N 1
ATOM 640 C CA . LEU A 1 77 ? 39.069 34.113 -86.527 1.00 66.81 77 LEU A CA 1
ATOM 641 C C . LEU A 1 77 ? 38.109 34.553 -85.406 1.00 66.81 77 LEU A C 1
ATOM 643 O O . LEU A 1 77 ? 38.484 34.518 -84.234 1.00 66.81 77 LEU A O 1
ATOM 647 N N . SER A 1 78 ? 36.863 34.917 -85.735 1.00 73.31 78 SER A N 1
ATOM 648 C CA . SER A 1 78 ? 35.864 35.300 -84.728 1.00 73.31 78 SER A CA 1
ATOM 649 C C . SER A 1 78 ? 35.440 34.117 -83.851 1.00 73.31 78 SER A C 1
ATOM 651 O O . SER A 1 78 ? 35.311 34.282 -82.638 1.00 73.31 78 SER A O 1
ATOM 653 N N . PHE A 1 79 ? 35.330 32.909 -84.415 1.00 73.06 79 PHE A N 1
ATOM 654 C CA . PHE A 1 79 ? 35.052 31.683 -83.660 1.00 73.06 79 PHE A CA 1
ATOM 655 C C . PHE A 1 79 ? 36.165 31.324 -82.671 1.00 73.06 79 PHE A C 1
ATOM 657 O O . PHE A 1 79 ? 35.866 30.955 -81.534 1.00 73.06 79 PHE A O 1
ATOM 664 N N . ILE A 1 80 ? 37.437 31.474 -83.058 1.00 75.19 80 ILE A N 1
ATOM 665 C CA . ILE A 1 80 ? 38.579 31.239 -82.158 1.00 75.19 80 ILE A CA 1
ATOM 666 C C . ILE A 1 80 ? 38.576 32.250 -81.008 1.00 75.19 80 ILE A C 1
ATOM 668 O O . ILE A 1 80 ? 38.798 31.874 -79.859 1.00 75.19 80 ILE A O 1
ATOM 672 N N . ILE A 1 81 ? 38.289 33.523 -81.294 1.00 76.12 81 ILE A N 1
ATOM 673 C CA . ILE A 1 81 ? 38.247 34.576 -80.272 1.00 76.12 81 ILE A CA 1
ATOM 674 C C . ILE A 1 81 ? 37.093 34.328 -79.292 1.00 76.12 81 ILE A C 1
ATOM 676 O O . ILE A 1 81 ? 37.318 34.290 -78.083 1.00 76.12 81 ILE A O 1
ATOM 680 N N . VAL A 1 82 ? 35.872 34.103 -79.790 1.00 75.56 82 VAL A N 1
ATOM 681 C CA . VAL A 1 82 ? 34.693 33.823 -78.949 1.00 75.56 82 VAL A CA 1
ATOM 682 C C . VAL A 1 82 ? 34.888 32.536 -78.144 1.00 75.56 82 VAL A C 1
ATOM 684 O O . VAL A 1 82 ? 34.616 32.518 -76.944 1.00 75.56 82 VAL A O 1
ATOM 687 N N . GLY A 1 83 ? 35.432 31.486 -78.765 1.00 69.69 83 GLY A N 1
ATOM 688 C CA . GLY A 1 83 ? 35.777 30.236 -78.089 1.00 69.69 83 GLY A CA 1
ATOM 689 C C . GLY A 1 83 ? 36.843 30.423 -77.008 1.00 69.69 83 GLY A C 1
ATOM 690 O O . GLY A 1 83 ? 36.706 29.880 -75.915 1.00 69.69 83 GLY A O 1
ATOM 691 N N . GLY A 1 84 ? 37.862 31.248 -77.265 1.00 75.50 84 GLY A N 1
ATOM 692 C CA . GLY A 1 84 ? 38.896 31.603 -76.292 1.00 75.50 84 GLY A CA 1
ATOM 693 C C . GLY A 1 84 ? 38.334 32.352 -75.082 1.00 75.50 84 GLY A C 1
ATOM 694 O O . GLY A 1 84 ? 38.644 31.998 -73.945 1.00 75.50 84 GLY A O 1
ATOM 695 N N . TYR A 1 85 ? 37.449 33.329 -75.302 1.00 75.94 85 TYR A N 1
ATOM 696 C CA . TYR A 1 85 ? 36.759 34.031 -74.214 1.00 75.94 85 TYR A CA 1
ATOM 697 C C . TYR A 1 85 ? 35.857 33.097 -73.397 1.00 75.94 85 TYR A C 1
ATOM 699 O O . TYR A 1 85 ? 35.881 33.145 -72.167 1.00 75.94 85 TYR A O 1
ATOM 707 N N . MET A 1 86 ? 35.105 32.212 -74.058 1.00 72.50 86 MET A N 1
ATOM 708 C CA . MET A 1 86 ? 34.244 31.234 -73.387 1.00 72.50 86 MET A CA 1
ATOM 709 C C . MET A 1 86 ? 35.063 30.213 -72.581 1.00 72.50 86 MET A C 1
ATOM 711 O O . MET A 1 86 ? 34.698 29.883 -71.453 1.00 72.50 86 MET A O 1
ATOM 715 N N . PHE A 1 87 ? 36.213 29.777 -73.105 1.00 73.06 87 PHE A N 1
ATOM 716 C CA . PHE A 1 87 ? 37.132 28.883 -72.404 1.00 73.06 87 PHE A CA 1
ATOM 717 C C . PHE A 1 87 ? 37.745 29.545 -71.168 1.00 73.06 87 PHE A C 1
ATOM 719 O O . PHE A 1 87 ? 37.725 28.959 -70.087 1.00 73.06 87 PHE A O 1
ATOM 726 N N . LEU A 1 88 ? 38.224 30.785 -71.289 1.00 74.00 88 LEU A N 1
ATOM 727 C CA . LEU A 1 88 ? 38.773 31.530 -70.153 1.00 74.00 88 LEU A CA 1
ATOM 728 C C . LEU A 1 88 ? 37.720 31.76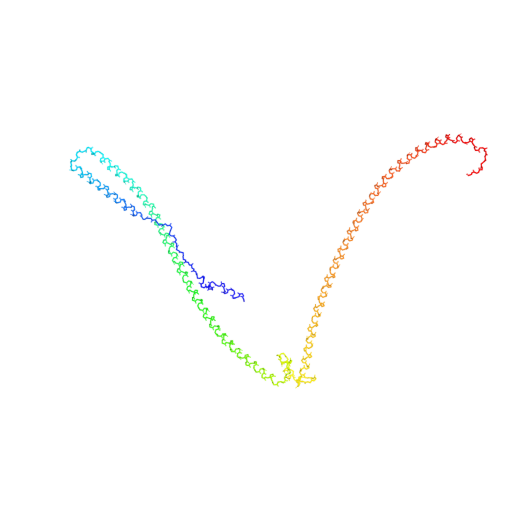7 -69.060 1.00 74.00 88 LEU A C 1
ATOM 730 O O . LEU A 1 88 ? 38.027 31.597 -67.881 1.00 74.00 88 LEU A O 1
ATOM 734 N N . GLY A 1 89 ? 36.475 32.079 -69.440 1.00 72.12 89 GLY A N 1
ATOM 735 C CA . GLY A 1 89 ? 35.348 32.175 -68.505 1.00 72.12 89 GLY A CA 1
ATOM 736 C C . GLY A 1 89 ? 35.003 30.841 -67.834 1.00 72.12 89 GLY A C 1
ATOM 737 O O . GLY A 1 89 ? 34.710 30.799 -66.642 1.00 72.12 89 GLY A O 1
ATOM 738 N N . SER A 1 90 ? 35.095 29.727 -68.564 1.00 70.25 90 SER A N 1
ATOM 739 C CA . SER A 1 90 ? 34.885 28.390 -67.994 1.00 70.25 90 SER A CA 1
ATOM 740 C C . SER A 1 90 ? 36.011 27.966 -67.042 1.00 70.25 90 SER A C 1
ATOM 742 O O . SER A 1 90 ? 35.752 27.303 -66.040 1.00 70.25 90 SER A O 1
ATOM 744 N N . LEU A 1 91 ? 37.255 28.389 -67.302 1.00 67.31 91 LEU A N 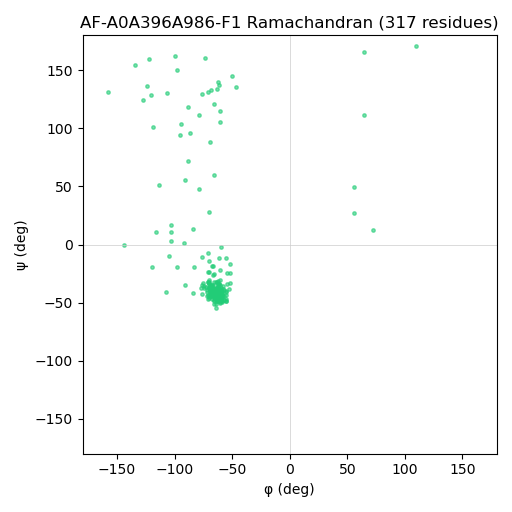1
ATOM 745 C CA . LEU A 1 91 ? 38.411 28.090 -66.457 1.00 67.31 91 LEU A CA 1
ATOM 746 C C . LEU A 1 91 ? 38.330 28.830 -65.114 1.00 67.31 91 LEU A C 1
ATOM 748 O O . LEU A 1 91 ? 38.621 28.243 -64.072 1.00 67.31 91 LEU A O 1
ATOM 752 N N . SER A 1 92 ? 37.912 30.100 -65.128 1.00 68.75 92 SER A N 1
ATOM 753 C CA . SER A 1 92 ? 37.711 30.871 -63.897 1.00 68.75 92 SER A CA 1
ATOM 754 C C . SER A 1 92 ? 36.523 30.345 -63.089 1.00 68.75 92 SER A C 1
ATOM 756 O O . SER A 1 92 ? 36.650 30.176 -61.877 1.00 68.75 92 SER A O 1
ATOM 758 N N . ALA A 1 93 ? 35.419 29.981 -63.751 1.00 67.44 93 ALA A N 1
ATOM 759 C CA . ALA A 1 93 ? 34.297 29.302 -63.107 1.00 67.44 93 ALA A CA 1
ATOM 760 C C . ALA A 1 93 ? 34.718 27.948 -62.501 1.00 67.44 93 ALA A C 1
ATOM 762 O O . ALA A 1 93 ? 34.353 27.636 -61.371 1.00 67.44 93 ALA A O 1
ATOM 763 N N . ARG A 1 94 ? 35.553 27.155 -63.190 1.00 67.81 94 ARG A N 1
ATOM 764 C CA . ARG A 1 94 ? 36.063 25.875 -62.664 1.00 67.81 94 ARG A CA 1
ATOM 765 C C . ARG A 1 94 ? 36.763 26.050 -61.320 1.00 67.81 94 ARG A C 1
ATOM 767 O O . ARG A 1 94 ? 36.549 25.236 -60.430 1.00 67.81 94 ARG A O 1
ATOM 774 N N . ALA A 1 95 ? 37.588 27.083 -61.169 1.00 67.62 95 ALA A N 1
ATOM 775 C CA . ALA A 1 95 ? 38.311 27.317 -59.923 1.00 67.62 95 ALA A CA 1
ATOM 776 C C . ALA A 1 95 ? 37.352 27.561 -58.742 1.00 67.62 95 ALA A C 1
ATOM 778 O O . ALA A 1 95 ? 37.509 26.927 -57.701 1.00 67.62 95 ALA A O 1
ATOM 779 N N . SER A 1 96 ? 36.330 28.405 -58.926 1.00 67.50 96 SER A N 1
ATOM 780 C CA . SER A 1 96 ? 35.366 28.732 -57.866 1.00 67.50 96 SER A CA 1
ATOM 781 C C . SER A 1 96 ? 34.421 27.573 -57.536 1.00 67.50 96 SER A C 1
ATOM 783 O O . SER A 1 96 ? 34.211 27.267 -56.365 1.00 67.50 96 SER A O 1
ATOM 785 N N . PHE A 1 97 ? 33.889 26.883 -58.552 1.00 70.44 97 PHE A N 1
ATOM 786 C CA . PHE A 1 97 ? 32.961 25.762 -58.352 1.00 70.44 97 PHE A CA 1
ATOM 787 C C . PHE A 1 97 ? 33.637 24.557 -57.693 1.00 70.44 97 PHE A C 1
ATOM 789 O O . PHE A 1 97 ? 33.036 23.891 -56.854 1.00 70.44 97 PHE A O 1
ATOM 796 N N . ASN A 1 98 ? 34.890 24.274 -58.051 1.00 71.19 98 ASN A N 1
ATOM 797 C CA . ASN A 1 98 ? 35.624 23.141 -57.500 1.00 71.19 98 ASN A CA 1
ATOM 798 C C . ASN A 1 98 ? 35.898 23.336 -55.998 1.00 71.19 98 ASN A C 1
ATOM 800 O O . ASN A 1 98 ? 35.732 22.404 -55.217 1.00 71.19 98 ASN A O 1
ATOM 804 N N . GLU A 1 99 ? 36.246 24.557 -55.576 1.00 74.50 99 GLU A N 1
ATOM 805 C CA . GLU A 1 99 ? 36.441 24.881 -54.157 1.00 74.50 99 GLU A CA 1
ATOM 806 C C . GLU A 1 99 ? 35.153 24.687 -53.336 1.00 74.50 99 GLU A C 1
ATOM 808 O O . GLU A 1 99 ? 35.186 24.105 -52.250 1.00 74.50 99 GLU A O 1
ATOM 813 N N . GLU A 1 100 ? 34.009 25.132 -53.859 1.00 75.94 100 GLU A N 1
ATOM 814 C CA . GLU A 1 100 ? 32.708 24.991 -53.196 1.00 75.94 100 GLU A CA 1
ATOM 815 C C . GLU A 1 100 ? 32.217 23.533 -53.168 1.00 75.94 100 GLU A C 1
ATOM 817 O O . GLU A 1 100 ? 31.684 23.071 -52.153 1.00 75.94 100 GLU A O 1
ATOM 822 N N . TRP A 1 101 ? 32.464 22.774 -54.239 1.00 77.31 101 TRP A N 1
ATOM 823 C CA . TRP A 1 101 ? 32.128 21.353 -54.319 1.00 77.31 101 TRP A CA 1
ATOM 824 C C . TRP A 1 101 ? 32.920 20.513 -53.315 1.00 77.31 101 TRP A C 1
ATOM 826 O O . TRP A 1 101 ? 32.320 19.717 -52.592 1.00 77.31 101 TRP A O 1
ATOM 836 N N . TYR A 1 102 ? 34.239 20.718 -53.199 1.00 77.88 102 TYR A N 1
ATOM 837 C CA . TYR A 1 102 ? 35.052 19.989 -52.217 1.00 77.88 102 TYR A CA 1
ATOM 838 C C . TYR A 1 102 ? 34.607 20.275 -50.782 1.00 77.88 102 TYR A C 1
ATOM 840 O O . TYR A 1 102 ? 34.435 19.334 -50.009 1.00 77.88 102 TYR A O 1
ATOM 848 N N . LYS A 1 103 ? 34.339 21.545 -50.447 1.00 81.00 103 LYS A N 1
ATOM 849 C CA . LYS A 1 103 ? 33.815 21.928 -49.124 1.00 81.00 103 LYS A CA 1
ATOM 850 C C . LYS A 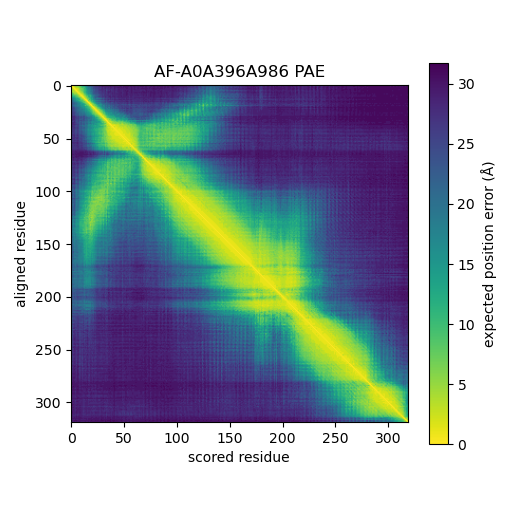1 103 ? 32.458 21.281 -48.838 1.00 81.00 103 LYS A C 1
ATOM 852 O O . LYS A 1 103 ? 32.217 20.808 -47.731 1.00 81.00 103 LYS A O 1
ATOM 857 N N . THR A 1 104 ? 31.575 21.237 -49.835 1.00 77.62 104 THR A N 1
ATOM 858 C CA . THR A 1 104 ? 30.242 20.629 -49.699 1.00 77.62 104 THR A CA 1
ATOM 859 C C . THR A 1 104 ? 30.321 19.114 -49.540 1.00 77.62 104 THR A C 1
ATOM 861 O O . THR A 1 104 ? 29.617 18.542 -48.709 1.00 77.62 104 THR A O 1
ATOM 864 N N . LYS A 1 105 ? 31.202 18.457 -50.298 1.00 81.31 105 LYS A N 1
ATOM 865 C CA . LYS A 1 105 ? 31.440 17.016 -50.197 1.00 81.31 105 LYS A CA 1
ATOM 866 C C . LYS A 1 105 ? 31.999 16.634 -48.829 1.00 81.31 105 LYS A C 1
ATOM 868 O O . LYS A 1 105 ? 31.461 15.735 -48.196 1.00 81.31 105 LYS A O 1
ATOM 873 N N . GLU A 1 106 ? 33.021 17.348 -48.360 1.00 83.12 106 GLU A N 1
ATOM 874 C CA . GLU A 1 106 ? 33.605 17.133 -47.034 1.00 83.12 106 GLU A CA 1
ATOM 875 C C . GLU A 1 106 ? 32.557 17.320 -45.931 1.00 83.12 106 GLU A C 1
ATOM 877 O O . GLU A 1 106 ? 32.432 16.475 -45.049 1.00 83.12 106 GLU A O 1
ATOM 882 N N . TYR A 1 107 ? 31.735 18.371 -46.018 1.00 80.69 107 TYR A N 1
ATOM 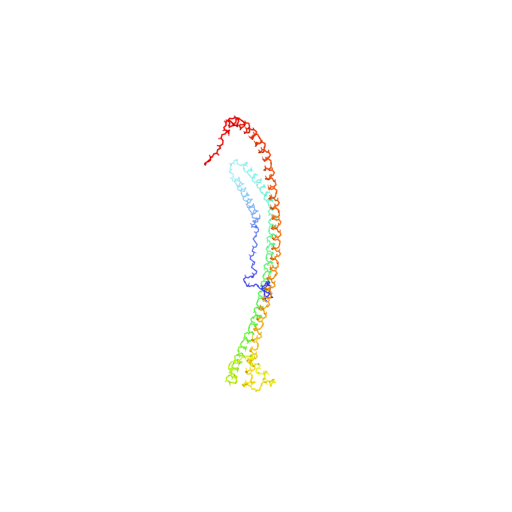883 C CA . TYR A 1 107 ? 30.634 18.590 -45.082 1.00 80.69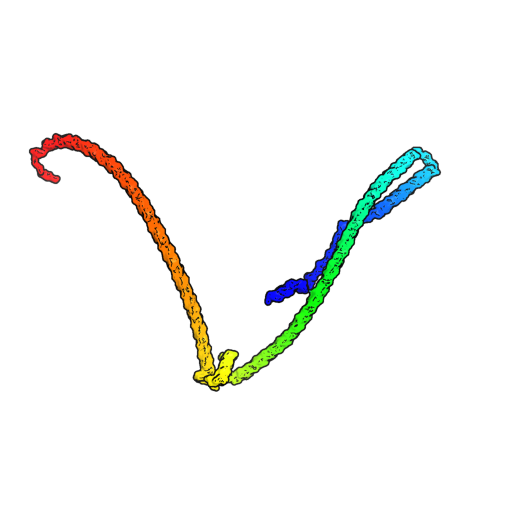 107 TYR A CA 1
ATOM 884 C C . TYR A 1 107 ? 29.626 17.430 -45.080 1.00 80.69 107 TYR A C 1
ATOM 886 O O . TYR A 1 107 ? 29.277 16.927 -44.014 1.00 80.69 107 TYR A O 1
ATOM 894 N N . ASN A 1 108 ? 29.182 16.973 -46.253 1.00 80.94 108 ASN A N 1
ATOM 895 C CA . ASN A 1 108 ? 28.226 15.869 -46.360 1.00 80.94 108 ASN A CA 1
ATOM 896 C C . ASN A 1 108 ? 28.815 14.548 -45.830 1.00 80.94 108 ASN A C 1
ATOM 898 O O . ASN A 1 108 ? 28.129 13.819 -45.113 1.00 80.94 108 ASN A O 1
ATOM 902 N N . ASP A 1 109 ? 30.087 14.259 -46.121 1.00 84.62 109 ASP A N 1
ATOM 903 C CA . ASP A 1 109 ? 30.784 13.068 -45.622 1.00 84.62 109 ASP A CA 1
ATOM 904 C C . ASP A 1 109 ? 30.953 13.113 -44.091 1.00 84.62 109 ASP A C 1
ATOM 906 O O . ASP A 1 109 ? 30.752 12.102 -43.408 1.00 84.62 109 ASP A O 1
ATOM 910 N N . LEU A 1 110 ? 31.256 14.290 -43.528 1.00 85.31 110 LEU A N 1
ATOM 911 C CA . LEU A 1 110 ? 31.333 14.505 -42.080 1.00 85.31 110 LEU A CA 1
ATOM 912 C C . LEU A 1 110 ? 29.976 14.294 -41.401 1.00 85.31 110 LEU A C 1
ATOM 914 O O . LEU A 1 110 ? 29.897 13.572 -40.406 1.00 85.31 110 LEU A O 1
ATOM 918 N N . VAL A 1 111 ? 28.906 14.884 -41.944 1.00 83.06 111 VAL A N 1
ATOM 919 C CA . VAL A 1 111 ? 27.545 14.745 -41.404 1.00 83.06 111 VAL A CA 1
ATOM 920 C C . VAL A 1 111 ? 27.080 13.290 -41.463 1.00 83.06 111 VAL A C 1
ATOM 922 O O . VAL A 1 111 ? 26.530 12.785 -40.483 1.00 83.06 111 VAL A O 1
ATOM 925 N N . LYS A 1 11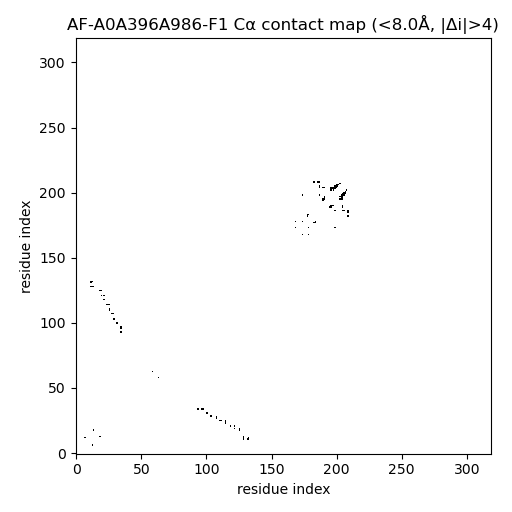2 ? 27.349 12.586 -42.568 1.00 83.31 112 LYS A N 1
ATOM 926 C CA . LYS A 1 112 ? 27.041 11.158 -42.703 1.00 83.31 112 LYS A CA 1
ATOM 927 C C . LYS A 1 112 ? 27.785 10.324 -41.661 1.00 83.31 112 LYS A C 1
ATOM 929 O O . LYS A 1 112 ? 27.164 9.559 -40.933 1.00 83.31 112 LYS A O 1
ATOM 934 N N . THR A 1 113 ? 29.092 10.541 -41.527 1.00 84.75 113 THR A N 1
ATOM 935 C CA . THR A 1 113 ? 29.928 9.821 -40.554 1.00 84.75 113 THR A CA 1
ATOM 936 C C . THR A 1 113 ? 29.464 10.056 -39.116 1.00 84.75 113 THR A C 1
ATOM 938 O O . THR A 1 113 ? 29.485 9.134 -38.303 1.00 84.75 113 THR A O 1
ATOM 941 N N . GLN A 1 114 ? 29.057 11.282 -38.778 1.00 82.31 114 GLN A N 1
ATOM 942 C CA . GLN A 1 114 ? 28.537 11.586 -37.447 1.00 82.31 114 GLN A CA 1
ATOM 943 C C . GLN A 1 114 ? 27.188 10.901 -37.203 1.00 82.31 114 GLN A C 1
ATOM 945 O O . GLN A 1 114 ? 27.004 10.268 -36.169 1.00 82.31 114 GLN A O 1
ATOM 950 N N . THR A 1 115 ? 26.289 10.958 -38.185 1.00 77.69 115 THR A N 1
ATOM 951 C CA . THR A 1 115 ? 24.971 10.312 -38.117 1.00 77.69 115 THR A CA 1
ATOM 952 C C . THR A 1 115 ? 25.098 8.796 -37.941 1.00 77.69 115 THR A C 1
ATOM 954 O O . THR A 1 115 ? 24.394 8.210 -37.121 1.00 77.69 115 THR A O 1
ATOM 957 N N . ASP A 1 116 ? 26.032 8.157 -38.650 1.00 83.38 116 ASP A N 1
ATOM 958 C CA . ASP A 1 116 ? 26.291 6.718 -38.530 1.00 83.38 116 ASP A CA 1
ATOM 959 C C . ASP A 1 116 ? 26.790 6.347 -37.122 1.00 83.38 116 ASP A C 1
ATOM 961 O O . ASP A 1 116 ? 26.298 5.388 -36.526 1.00 83.38 116 ASP A O 1
ATOM 965 N N . LYS A 1 117 ? 27.696 7.147 -36.539 1.00 83.75 117 LYS A N 1
ATOM 966 C CA . LYS A 1 117 ? 28.175 6.949 -35.158 1.00 83.75 117 LYS A CA 1
ATOM 967 C C . LYS A 1 117 ? 27.059 7.100 -34.128 1.00 83.75 117 LYS A C 1
ATOM 969 O O . LYS A 1 117 ? 26.952 6.279 -33.217 1.00 83.75 117 LYS A O 1
ATOM 974 N N . ASP A 1 118 ? 26.226 8.125 -34.278 1.00 80.62 118 ASP A N 1
ATOM 975 C CA . ASP A 1 118 ? 25.105 8.373 -33.371 1.00 80.62 118 ASP A CA 1
ATOM 976 C C . ASP A 1 118 ? 24.085 7.219 -33.449 1.00 80.62 118 ASP A C 1
ATOM 978 O O . ASP A 1 118 ? 23.596 6.736 -32.424 1.00 80.62 118 ASP A O 1
ATOM 982 N N . ASN A 1 119 ? 23.828 6.700 -34.655 1.00 80.38 119 ASN A N 1
ATOM 983 C CA . ASN A 1 119 ? 22.964 5.540 -34.880 1.00 80.38 119 ASN A CA 1
ATOM 984 C C . ASN A 1 119 ? 23.522 4.252 -34.252 1.00 80.38 119 ASN A C 1
ATOM 986 O O . ASN A 1 119 ? 22.768 3.483 -33.648 1.00 80.38 119 ASN A O 1
ATOM 990 N N . GLU A 1 120 ? 24.830 4.011 -34.357 1.00 85.12 120 GLU A N 1
ATOM 991 C CA . GLU A 1 120 ? 25.489 2.874 -33.703 1.00 85.12 120 GLU A CA 1
ATOM 992 C C . GLU A 1 120 ? 25.400 2.963 -32.173 1.00 85.12 120 GLU A C 1
ATOM 994 O O . GLU A 1 120 ? 25.085 1.969 -31.509 1.00 85.12 120 GLU A O 1
ATOM 999 N N . GLU A 1 121 ? 25.608 4.151 -31.597 1.00 82.81 121 GLU A N 1
ATOM 1000 C CA . GLU A 1 121 ? 25.477 4.356 -30.154 1.00 82.81 121 GLU A CA 1
ATOM 1001 C C . GLU A 1 121 ? 24.041 4.104 -29.675 1.00 82.81 121 GLU A C 1
ATOM 1003 O O . GLU A 1 121 ? 23.829 3.439 -28.654 1.00 82.81 121 GLU A O 1
ATOM 1008 N N . ILE A 1 122 ? 23.053 4.597 -30.425 1.00 80.81 122 ILE A N 1
ATOM 1009 C CA . ILE A 1 122 ? 21.631 4.373 -30.152 1.00 80.81 122 ILE A CA 1
ATOM 1010 C C . ILE A 1 122 ? 21.298 2.882 -30.200 1.00 80.81 122 ILE A C 1
ATOM 1012 O O . ILE A 1 122 ? 20.616 2.377 -29.304 1.00 80.81 122 ILE A O 1
ATOM 1016 N N . LYS A 1 123 ? 21.804 2.157 -31.203 1.00 84.19 123 LYS A N 1
ATOM 1017 C CA . LYS A 1 123 ? 21.593 0.712 -31.327 1.00 84.19 123 LYS A CA 1
ATOM 1018 C C . LYS A 1 123 ? 22.144 -0.038 -30.115 1.00 84.19 123 LYS A C 1
ATOM 1020 O O . LYS A 1 123 ? 21.418 -0.839 -29.531 1.00 84.19 123 LYS A O 1
ATOM 1025 N N . ARG A 1 124 ? 23.367 0.280 -29.681 1.00 84.81 124 ARG A N 1
ATOM 1026 C CA . ARG A 1 124 ? 23.978 -0.330 -28.491 1.00 84.81 124 ARG A CA 1
ATOM 1027 C C . ARG A 1 124 ? 23.156 -0.067 -27.225 1.00 84.81 124 ARG A C 1
ATOM 1029 O O . ARG A 1 124 ? 22.857 -0.998 -26.487 1.00 84.81 124 ARG A O 1
ATOM 1036 N N . LYS A 1 125 ? 22.727 1.180 -26.993 1.00 83.44 125 LYS A N 1
ATOM 1037 C CA . LYS A 1 125 ? 21.877 1.520 -25.833 1.00 83.44 125 LYS A CA 1
ATOM 1038 C C . LYS A 1 125 ? 20.533 0.790 -25.872 1.00 83.44 125 LYS A C 1
ATOM 1040 O O . LYS A 1 125 ? 20.041 0.338 -24.843 1.00 83.44 125 LYS A O 1
ATOM 1045 N N . ASN A 1 126 ? 19.938 0.660 -27.055 1.00 80.25 126 ASN A N 1
ATOM 1046 C CA . ASN A 1 126 ? 18.695 -0.082 -27.241 1.00 80.25 126 ASN A CA 1
ATOM 1047 C C . ASN A 1 126 ? 18.875 -1.581 -26.923 1.00 80.25 126 ASN A C 1
ATOM 1049 O O . ASN A 1 126 ? 18.009 -2.166 -26.273 1.00 80.25 126 ASN A O 1
ATOM 1053 N N . GLU A 1 127 ? 19.993 -2.191 -27.325 1.00 85.81 127 GLU A N 1
ATOM 1054 C CA . GLU A 1 127 ? 20.331 -3.584 -26.990 1.00 85.81 127 GLU A CA 1
ATOM 1055 C C . GLU A 1 127 ? 20.495 -3.783 -25.473 1.00 85.81 127 GLU A C 1
ATOM 1057 O O . GLU A 1 127 ? 19.885 -4.695 -24.910 1.00 85.81 127 GLU A O 1
ATOM 1062 N N . GLU A 1 128 ? 21.210 -2.881 -24.793 1.00 85.50 128 GLU A N 1
ATOM 1063 C CA . GLU A 1 128 ? 21.372 -2.899 -23.329 1.00 85.50 128 GLU A CA 1
ATOM 1064 C C . GLU A 1 128 ? 20.023 -2.792 -22.594 1.00 85.50 128 GLU A C 1
ATOM 1066 O O . GLU A 1 128 ? 19.764 -3.532 -21.641 1.00 85.50 128 GLU A O 1
ATOM 1071 N N . ILE A 1 129 ? 19.122 -1.913 -23.054 1.00 81.12 129 ILE A N 1
ATOM 1072 C CA . ILE A 1 129 ? 17.770 -1.772 -22.489 1.00 81.12 129 ILE A CA 1
ATOM 1073 C C . ILE A 1 129 ? 16.961 -3.061 -22.679 1.00 81.12 129 ILE A C 1
ATOM 1075 O O . ILE A 1 129 ? 16.274 -3.499 -21.754 1.00 81.12 129 ILE A O 1
ATOM 1079 N N . ILE A 1 130 ? 17.035 -3.694 -23.854 1.00 85.00 130 ILE A N 1
ATOM 1080 C CA . ILE A 1 130 ? 16.329 -4.954 -24.130 1.00 85.00 130 ILE A CA 1
ATOM 1081 C C . ILE A 1 130 ? 16.834 -6.067 -23.208 1.00 85.00 130 ILE A C 1
ATOM 1083 O O . ILE A 1 130 ? 16.025 -6.800 -22.629 1.00 85.00 130 ILE A O 1
ATOM 1087 N N . GLU A 1 131 ? 18.150 -6.192 -23.043 1.00 88.81 131 GLU A N 1
ATOM 1088 C CA . GLU A 1 131 ? 18.746 -7.189 -22.155 1.00 88.81 131 GLU A CA 1
ATOM 1089 C C . GLU A 1 131 ? 18.338 -6.951 -20.695 1.00 88.81 131 GLU A C 1
ATOM 1091 O O . GLU A 1 131 ? 17.856 -7.870 -20.020 1.00 88.81 131 GLU A O 1
ATOM 1096 N N . TRP A 1 132 ? 18.434 -5.704 -20.230 1.00 84.75 132 TRP A N 1
ATOM 1097 C CA . TRP A 1 132 ? 18.030 -5.310 -18.884 1.00 84.75 132 TRP A CA 1
ATOM 1098 C C . TRP A 1 132 ? 16.547 -5.606 -18.626 1.00 84.75 132 TRP A C 1
ATOM 1100 O O . TRP A 1 132 ? 16.215 -6.223 -17.608 1.00 84.75 132 TRP A O 1
ATOM 1110 N N . ASN A 1 133 ? 15.665 -5.252 -19.567 1.00 83.69 133 ASN A N 1
ATOM 1111 C CA . ASN A 1 133 ? 14.226 -5.516 -19.496 1.00 83.69 133 ASN A CA 1
ATOM 1112 C C . ASN A 1 133 ? 13.924 -7.018 -19.453 1.00 83.69 133 ASN A C 1
ATOM 1114 O O . ASN A 1 133 ? 13.104 -7.470 -18.649 1.00 83.69 133 ASN A O 1
ATOM 1118 N N . ASN A 1 134 ? 14.598 -7.817 -20.283 1.00 88.94 134 ASN A N 1
ATOM 1119 C CA . ASN A 1 134 ? 14.432 -9.268 -20.294 1.00 88.94 134 ASN A CA 1
ATOM 1120 C C . ASN A 1 134 ? 14.871 -9.895 -18.961 1.00 88.94 134 ASN A C 1
ATOM 1122 O O . ASN A 1 134 ? 14.142 -10.722 -18.409 1.00 88.94 134 ASN A O 1
ATOM 1126 N N . ASN A 1 135 ? 16.012 -9.469 -18.408 1.00 89.38 135 ASN A N 1
ATOM 1127 C CA . ASN A 1 135 ? 16.495 -9.941 -17.109 1.00 89.38 135 ASN A CA 1
ATOM 1128 C C . ASN A 1 135 ? 15.541 -9.556 -15.965 1.00 89.38 135 ASN A C 1
ATOM 1130 O O . ASN A 1 135 ? 15.231 -10.384 -15.103 1.00 89.38 135 ASN A O 1
ATOM 1134 N N . HIS A 1 136 ? 15.030 -8.322 -15.972 1.00 84.31 136 HIS A N 1
ATOM 1135 C CA . HIS A 1 136 ? 14.061 -7.855 -14.980 1.00 84.31 136 HIS A CA 1
ATOM 1136 C C . HIS A 1 136 ? 12.747 -8.627 -15.064 1.00 84.31 136 HIS A C 1
ATOM 1138 O O . HIS A 1 136 ? 12.253 -9.095 -14.037 1.00 84.31 136 HIS A O 1
ATOM 1144 N N . ARG A 1 137 ? 12.223 -8.850 -16.275 1.00 83.88 137 ARG A N 1
ATOM 1145 C CA . ARG A 1 137 ? 11.011 -9.650 -16.485 1.00 83.88 137 ARG A CA 1
ATOM 1146 C C . ARG A 1 137 ? 11.183 -11.077 -15.965 1.00 83.88 137 ARG A C 1
ATOM 1148 O O . ARG A 1 137 ? 10.313 -11.562 -15.252 1.00 83.88 137 ARG A O 1
ATOM 1155 N N . GLN A 1 138 ? 12.319 -11.723 -16.234 1.00 89.56 138 GLN A N 1
ATOM 1156 C CA . GLN A 1 138 ? 12.611 -13.062 -15.704 1.00 89.56 138 GLN A CA 1
ATOM 1157 C C . GLN A 1 138 ? 12.653 -13.090 -14.170 1.00 89.56 138 GLN A C 1
ATOM 1159 O O . GLN A 1 138 ? 12.084 -13.991 -13.556 1.00 89.56 138 GLN A O 1
ATOM 1164 N N . LYS A 1 139 ? 13.280 -12.092 -13.533 1.00 88.06 139 LYS A N 1
ATOM 1165 C CA . LYS A 1 139 ? 13.306 -11.975 -12.064 1.00 88.06 139 LYS A CA 1
ATOM 1166 C C . LYS A 1 139 ? 11.908 -11.786 -11.475 1.00 88.06 139 LYS A C 1
ATOM 1168 O O . LYS A 1 139 ? 11.612 -12.364 -10.430 1.00 88.06 139 LYS A O 1
ATOM 1173 N N . ILE A 1 140 ? 11.064 -10.980 -12.119 1.00 85.50 140 ILE A N 1
ATOM 1174 C CA . ILE A 1 140 ? 9.678 -10.750 -11.692 1.00 85.50 140 ILE A CA 1
ATOM 1175 C C . ILE A 1 140 ? 8.862 -12.039 -11.823 1.00 85.50 140 ILE A C 1
ATOM 1177 O O . ILE A 1 140 ? 8.216 -12.437 -10.857 1.00 85.50 140 ILE A O 1
ATOM 1181 N N . GLU A 1 141 ? 8.945 -12.729 -12.961 1.00 89.00 141 GLU A N 1
ATOM 1182 C CA . GLU A 1 141 ? 8.250 -14.003 -13.187 1.00 89.00 141 GLU A CA 1
ATOM 1183 C C . GLU A 1 141 ? 8.696 -15.086 -12.194 1.00 89.00 141 GLU A C 1
ATOM 1185 O O . GLU A 1 141 ? 7.860 -15.769 -11.605 1.00 89.00 141 GLU A O 1
ATOM 1190 N N . ALA A 1 142 ? 9.998 -15.190 -11.906 1.00 89.50 142 ALA A N 1
ATOM 1191 C CA . ALA A 1 142 ? 10.508 -16.125 -10.903 1.00 89.50 142 ALA A CA 1
ATOM 1192 C C . ALA A 1 142 ? 9.959 -15.823 -9.496 1.00 89.50 142 ALA A C 1
ATOM 1194 O O . ALA A 1 142 ? 9.513 -16.729 -8.791 1.00 89.50 142 ALA A O 1
ATOM 1195 N N . LYS A 1 143 ? 9.939 -14.545 -9.088 1.00 89.69 143 LYS A N 1
ATOM 1196 C CA . LYS A 1 143 ? 9.346 -14.129 -7.805 1.00 89.69 143 LYS A CA 1
ATOM 1197 C C . LYS A 1 143 ? 7.847 -14.416 -7.755 1.00 89.69 143 LYS A C 1
ATOM 1199 O O . LYS A 1 143 ? 7.359 -14.897 -6.736 1.00 89.69 143 LYS A O 1
ATOM 1204 N N . LYS A 1 144 ? 7.127 -14.150 -8.845 1.00 91.88 144 LYS A N 1
ATOM 1205 C CA . LYS A 1 144 ? 5.689 -14.407 -8.960 1.00 91.88 144 LYS A CA 1
ATOM 1206 C C . LYS A 1 144 ? 5.374 -15.896 -8.826 1.00 91.88 144 LYS A C 1
ATOM 1208 O O . LYS A 1 144 ? 4.523 -16.249 -8.018 1.00 91.88 144 LYS A O 1
ATOM 1213 N N . ALA A 1 145 ? 6.122 -16.761 -9.511 1.00 92.25 145 ALA A N 1
ATOM 1214 C CA . ALA A 1 145 ? 5.965 -18.210 -9.403 1.00 92.25 145 ALA A CA 1
ATOM 1215 C C . ALA A 1 145 ? 6.161 -18.707 -7.959 1.00 92.25 145 ALA A C 1
ATOM 1217 O O . ALA A 1 145 ? 5.377 -19.512 -7.460 1.00 92.25 145 ALA A O 1
ATOM 1218 N N . ILE A 1 146 ? 7.172 -18.185 -7.256 1.00 90.69 146 ILE A N 1
ATOM 1219 C CA . ILE A 1 146 ? 7.406 -18.504 -5.841 1.00 90.69 146 ILE A CA 1
ATOM 1220 C C . ILE A 1 146 ? 6.230 -18.031 -4.972 1.00 90.69 146 ILE A C 1
ATOM 1222 O O . ILE A 1 146 ? 5.741 -18.787 -4.132 1.00 90.69 146 ILE A O 1
ATOM 1226 N N . LEU A 1 147 ? 5.750 -16.802 -5.178 1.00 90.00 147 LEU A N 1
ATOM 1227 C CA . LEU A 1 147 ? 4.610 -16.250 -4.440 1.00 90.00 147 LEU A CA 1
ATOM 1228 C C . LEU A 1 147 ? 3.323 -17.047 -4.671 1.00 90.00 147 LEU A C 1
ATOM 1230 O O . LEU A 1 147 ? 2.568 -17.255 -3.723 1.00 90.00 147 LEU A O 1
ATOM 1234 N N . ASP A 1 148 ? 3.087 -17.533 -5.888 1.00 92.38 148 ASP A N 1
ATOM 1235 C CA . ASP A 1 148 ? 1.929 -18.373 -6.191 1.00 92.38 148 ASP A CA 1
ATOM 1236 C C . ASP A 1 148 ? 2.000 -19.717 -5.446 1.00 92.38 148 ASP A C 1
ATOM 1238 O O . ASP A 1 148 ? 0.994 -20.157 -4.885 1.00 92.38 148 ASP A O 1
ATOM 1242 N N . ILE A 1 149 ? 3.189 -20.321 -5.316 1.00 92.62 149 ILE A N 1
ATOM 1243 C CA . ILE A 1 149 ? 3.384 -21.522 -4.483 1.00 92.62 149 ILE A CA 1
ATOM 1244 C C . ILE A 1 149 ? 3.052 -21.228 -3.012 1.00 92.62 149 ILE A C 1
ATOM 1246 O O . ILE A 1 149 ? 2.343 -22.007 -2.369 1.00 92.62 149 ILE A O 1
ATOM 1250 N N . TYR A 1 150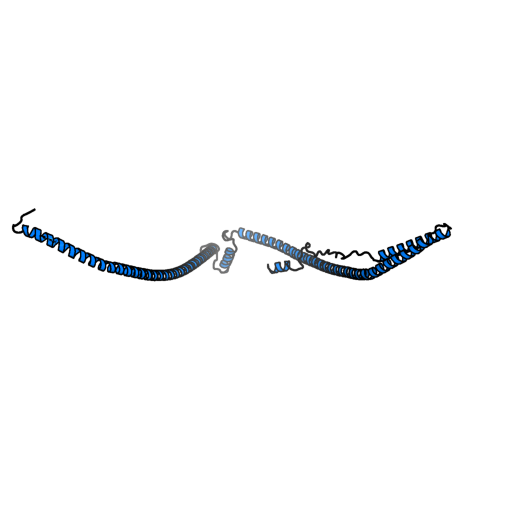 ? 3.541 -20.111 -2.462 1.00 87.50 150 TYR A N 1
ATOM 1251 C CA . TYR A 1 150 ? 3.226 -19.718 -1.083 1.00 87.50 150 TYR A CA 1
ATOM 1252 C C . TYR A 1 150 ? 1.737 -19.442 -0.889 1.00 87.50 150 TYR A C 1
ATOM 1254 O O . TYR A 1 150 ? 1.173 -19.855 0.123 1.00 87.50 150 TYR A O 1
ATOM 1262 N N . ARG A 1 151 ? 1.082 -18.798 -1.860 1.00 90.75 151 ARG A N 1
ATOM 1263 C CA . ARG A 1 151 ? -0.359 -18.539 -1.823 1.00 90.75 151 ARG A CA 1
ATOM 1264 C C . ARG A 1 151 ? -1.147 -19.840 -1.713 1.00 90.75 151 ARG A C 1
ATOM 1266 O O . ARG A 1 151 ? -2.010 -19.931 -0.847 1.00 90.75 151 ARG A O 1
ATOM 1273 N N . VAL A 1 152 ? -0.844 -20.838 -2.546 1.00 94.19 152 VAL A N 1
ATOM 1274 C CA . VAL A 1 152 ? -1.529 -22.142 -2.502 1.00 94.19 152 VAL A CA 1
ATOM 1275 C C . VAL A 1 152 ? -1.348 -22.800 -1.132 1.00 94.19 152 VAL A C 1
ATOM 1277 O O . VAL A 1 152 ? -2.335 -23.166 -0.500 1.00 94.19 152 VAL A O 1
ATOM 1280 N N . LYS A 1 153 ? -0.113 -22.843 -0.611 1.00 93.69 153 LYS A N 1
ATOM 1281 C CA . LYS A 1 153 ? 0.162 -23.397 0.726 1.00 93.69 153 LYS A CA 1
ATOM 1282 C C . LYS A 1 153 ? -0.599 -22.673 1.838 1.00 93.69 153 LYS A C 1
ATOM 1284 O O . LYS A 1 153 ? -1.132 -23.321 2.730 1.00 93.69 153 LYS A O 1
ATOM 1289 N N . LEU A 1 154 ? -0.657 -21.342 1.800 1.00 89.81 154 LEU A N 1
ATOM 1290 C CA . LEU A 1 154 ? -1.385 -20.551 2.796 1.00 89.81 154 LEU A CA 1
ATOM 1291 C C . LEU A 1 154 ? -2.892 -20.812 2.744 1.00 89.81 154 LEU A C 1
ATOM 1293 O O . LEU A 1 154 ? -3.529 -20.884 3.792 1.00 89.81 154 LEU A O 1
ATOM 1297 N N . VAL A 1 155 ? -3.459 -20.980 1.548 1.00 94.19 155 VAL A N 1
ATOM 1298 C CA . VAL A 1 155 ? -4.875 -21.335 1.380 1.00 94.19 155 VAL A CA 1
ATOM 1299 C C . VAL A 1 155 ? -5.161 -22.718 1.966 1.00 94.19 155 VAL A C 1
ATOM 1301 O O . VAL A 1 155 ? -6.149 -22.870 2.686 1.00 94.19 155 VAL A O 1
ATOM 1304 N N . ASP A 1 156 ? -4.287 -23.696 1.722 1.00 94.38 156 ASP A N 1
ATOM 1305 C CA . ASP A 1 156 ? -4.423 -25.044 2.280 1.00 94.38 156 ASP A CA 1
ATOM 1306 C C . ASP A 1 156 ? -4.319 -25.042 3.812 1.00 94.38 156 ASP A C 1
ATOM 1308 O O . ASP A 1 156 ? -5.202 -25.579 4.482 1.00 94.38 156 ASP A O 1
ATOM 1312 N N . ILE A 1 157 ? -3.319 -24.355 4.379 1.00 92.25 157 ILE A N 1
ATOM 1313 C CA . ILE A 1 157 ? -3.156 -24.206 5.838 1.00 92.25 157 ILE A CA 1
ATOM 1314 C C . ILE A 1 157 ? -4.372 -23.511 6.452 1.00 92.25 157 ILE A C 1
ATOM 1316 O O . ILE A 1 157 ? -4.866 -23.924 7.501 1.00 92.25 157 ILE A O 1
ATOM 1320 N N . LEU A 1 158 ? -4.889 -22.461 5.810 1.00 92.44 158 LEU A N 1
ATOM 1321 C CA . LEU A 1 158 ? -6.070 -21.746 6.285 1.00 92.44 158 LEU A CA 1
ATOM 1322 C C . LEU A 1 158 ? -7.296 -22.660 6.279 1.00 92.44 158 LEU A C 1
ATOM 1324 O O . LEU A 1 158 ? -8.069 -22.653 7.237 1.00 92.44 158 LEU A O 1
ATOM 1328 N N . LYS A 1 159 ? -7.473 -23.463 5.225 1.00 94.50 159 LYS A N 1
ATOM 1329 C CA . LYS A 1 159 ? -8.554 -24.448 5.131 1.00 94.50 159 LYS A CA 1
ATOM 1330 C C . LYS A 1 159 ? -8.438 -25.509 6.224 1.00 94.50 159 LYS A C 1
ATOM 1332 O O . LYS A 1 159 ? -9.428 -25.792 6.892 1.00 94.50 159 LYS A O 1
ATOM 1337 N N . GLU A 1 160 ? -7.248 -26.060 6.440 1.00 94.50 160 GLU A N 1
ATOM 1338 C CA . GLU A 1 160 ? -6.985 -27.030 7.507 1.00 94.50 160 GLU A CA 1
ATOM 1339 C C . GLU A 1 160 ? -7.246 -26.431 8.895 1.00 94.50 160 GLU A C 1
ATOM 1341 O O . GLU A 1 160 ? -7.933 -27.038 9.720 1.00 94.50 160 GLU A O 1
ATOM 1346 N N . THR A 1 161 ? -6.788 -25.200 9.127 1.00 90.38 161 THR A N 1
ATOM 1347 C CA . THR A 1 161 ? -7.009 -24.467 10.379 1.00 90.38 161 THR A CA 1
ATOM 1348 C C . THR A 1 161 ? -8.499 -24.230 10.621 1.00 90.38 161 THR A C 1
ATOM 1350 O O . THR A 1 161 ? -8.987 -24.478 11.723 1.00 90.38 161 THR A O 1
ATOM 1353 N N . LYS A 1 162 ? -9.257 -23.811 9.597 1.00 90.06 162 LYS A N 1
ATOM 1354 C CA . LYS A 1 162 ? -10.716 -23.637 9.693 1.00 90.06 162 LYS A CA 1
ATOM 1355 C C . LYS A 1 162 ? -11.437 -24.952 9.975 1.00 90.06 162 LYS A C 1
ATOM 1357 O O . LYS A 1 162 ? -12.256 -24.998 10.884 1.00 90.06 162 LYS A O 1
ATOM 1362 N N . ASN A 1 163 ? -11.091 -26.025 9.266 1.00 93.94 163 ASN A N 1
ATOM 1363 C CA . ASN A 1 163 ? -11.672 -27.351 9.497 1.00 93.94 163 ASN A CA 1
ATOM 1364 C C . ASN A 1 163 ? -11.396 -27.854 10.921 1.00 93.94 163 ASN A C 1
ATOM 1366 O O . ASN A 1 163 ? -12.264 -28.448 11.566 1.00 93.94 163 ASN A O 1
ATOM 1370 N N . THR A 1 164 ? -10.184 -27.609 11.419 1.00 91.50 164 THR A N 1
ATOM 1371 C CA . THR A 1 164 ? -9.787 -27.936 12.790 1.00 91.50 164 THR A CA 1
ATOM 1372 C C . THR A 1 164 ? -10.616 -27.129 13.786 1.00 91.50 164 THR A C 1
ATOM 1374 O O . THR A 1 164 ? -11.253 -27.715 14.660 1.00 91.50 164 THR A O 1
ATOM 1377 N N . LEU A 1 165 ? -10.699 -25.806 13.610 1.00 89.31 165 LEU A N 1
ATOM 1378 C CA . LEU A 1 165 ? -11.509 -24.910 14.438 1.00 89.31 165 LEU A CA 1
ATOM 1379 C C . LEU A 1 165 ? -12.983 -25.340 14.484 1.00 89.31 165 LEU A C 1
ATOM 1381 O O . LEU A 1 165 ? -13.555 -25.475 15.563 1.00 89.31 165 LEU A O 1
ATOM 1385 N N . GLU A 1 166 ? -13.586 -25.623 13.329 1.00 89.62 166 GLU A N 1
ATOM 1386 C CA . GLU A 1 166 ? -14.960 -26.123 13.230 1.00 89.62 166 GLU A CA 1
ATOM 1387 C C . GLU A 1 166 ? -15.133 -27.468 13.939 1.00 89.62 166 GLU A C 1
ATOM 1389 O O . GLU A 1 166 ? -16.128 -27.686 14.628 1.00 89.62 166 GLU A O 1
ATOM 1394 N N . THR A 1 167 ? -14.153 -28.367 13.825 1.00 92.12 167 THR A N 1
ATOM 1395 C CA . THR A 1 167 ? -14.175 -29.662 14.517 1.00 92.12 167 THR A CA 1
ATOM 1396 C C . THR A 1 167 ? -14.158 -29.494 16.035 1.00 92.12 167 THR A C 1
ATOM 1398 O O . THR A 1 167 ? -14.877 -30.220 16.727 1.00 92.12 167 THR A O 1
ATOM 1401 N N . TYR A 1 168 ? -13.390 -28.536 16.562 1.00 87.69 168 TYR A N 1
ATOM 1402 C CA . TYR A 1 168 ? -13.392 -28.210 17.989 1.00 87.69 168 TYR A CA 1
ATOM 1403 C C . TYR A 1 168 ? -14.697 -27.542 18.424 1.00 87.69 168 TYR A C 1
ATOM 1405 O O . TYR A 1 168 ? -15.295 -27.973 19.408 1.00 87.69 168 TYR A O 1
ATOM 1413 N N . TYR A 1 169 ? -15.198 -26.559 17.678 1.00 88.56 169 TYR A N 1
ATOM 1414 C CA . TYR A 1 169 ? -16.462 -25.895 18.006 1.00 88.56 169 TYR A CA 1
ATOM 1415 C C . TYR A 1 169 ? -17.687 -26.804 17.871 1.00 88.56 169 TYR A C 1
ATOM 1417 O O . TYR A 1 169 ? -18.657 -26.622 18.602 1.00 88.56 169 TYR A O 1
ATOM 1425 N N . ARG A 1 170 ? -17.636 -27.837 17.023 1.00 90.06 170 ARG A N 1
ATOM 1426 C CA . ARG A 1 170 ? -18.677 -28.874 16.937 1.00 90.06 170 ARG A CA 1
ATOM 1427 C C . ARG A 1 170 ? -18.769 -29.745 18.194 1.00 90.06 170 ARG A C 1
ATOM 1429 O O . ARG A 1 170 ? -19.797 -30.376 18.402 1.00 90.06 170 ARG A O 1
ATOM 1436 N N . LYS A 1 171 ? -17.736 -29.781 19.045 1.00 89.44 171 LYS A N 1
ATOM 1437 C CA . LYS A 1 171 ? -17.801 -30.468 20.350 1.00 89.44 171 LYS A CA 1
ATOM 1438 C C . LYS A 1 171 ? -18.701 -29.744 21.359 1.00 89.44 171 LYS A C 1
ATOM 1440 O O . LYS A 1 171 ? -18.916 -30.282 22.435 1.00 89.44 171 LYS A O 1
ATOM 1445 N N . ASP A 1 172 ? -19.176 -28.545 21.018 1.00 84.44 172 ASP A N 1
ATOM 1446 C CA . ASP A 1 172 ? -20.155 -27.756 21.774 1.00 84.44 172 ASP A CA 1
ATOM 1447 C C . ASP A 1 172 ? -19.768 -27.458 23.234 1.00 84.44 172 ASP A C 1
ATOM 1449 O O . ASP A 1 172 ? -20.614 -27.227 24.084 1.00 84.44 172 ASP A O 1
ATOM 1453 N N . ILE A 1 173 ? -18.461 -27.422 23.517 1.00 86.06 173 ILE A N 1
ATOM 1454 C CA . ILE A 1 173 ? -17.915 -27.110 24.850 1.00 86.06 173 ILE A CA 1
ATOM 1455 C C . ILE A 1 173 ? -18.085 -25.618 25.178 1.00 86.06 173 ILE A C 1
ATOM 1457 O O . ILE A 1 173 ? -18.367 -25.252 26.314 1.00 86.06 173 ILE A O 1
ATOM 1461 N N . ILE A 1 174 ? -17.890 -24.751 24.176 1.00 87.31 174 ILE A N 1
ATOM 1462 C CA . ILE A 1 174 ? -18.000 -23.294 24.317 1.00 87.31 174 ILE A CA 1
ATOM 1463 C C . ILE A 1 174 ? -19.281 -22.808 23.651 1.00 87.31 174 ILE A C 1
ATOM 1465 O O . ILE A 1 174 ? -19.525 -23.111 22.475 1.00 87.31 174 ILE A O 1
ATOM 1469 N N . TYR A 1 175 ? -20.060 -21.996 24.363 1.00 87.56 175 TYR A N 1
ATOM 1470 C CA . TYR A 1 175 ? -21.306 -21.440 23.846 1.00 87.56 175 TYR A CA 1
ATOM 1471 C C . TYR A 1 175 ? -21.056 -20.560 22.597 1.00 87.56 175 TYR A C 1
ATOM 1473 O O . TYR A 1 175 ? -20.106 -19.769 22.598 1.00 87.56 175 TYR A O 1
ATOM 1481 N N . PRO A 1 176 ? -21.879 -20.647 21.526 1.00 86.38 176 PRO A N 1
ATOM 1482 C CA . PRO A 1 176 ? -21.613 -19.993 20.238 1.00 86.38 176 PRO A CA 1
ATOM 1483 C C . PRO A 1 176 ? -21.297 -18.494 20.298 1.00 86.38 176 PRO A C 1
ATOM 1485 O O . PRO A 1 176 ? -20.465 -18.025 19.525 1.00 86.38 176 PRO A O 1
ATOM 1488 N N . LYS A 1 177 ? -21.895 -17.759 21.248 1.00 86.88 177 LYS A N 1
ATOM 1489 C CA . LYS A 1 177 ? -21.639 -16.323 21.476 1.00 86.88 177 LYS A CA 1
ATOM 1490 C C . LYS A 1 177 ? -20.152 -16.008 21.689 1.00 86.88 177 LYS A C 1
ATOM 1492 O O . LYS A 1 177 ? -19.697 -14.947 21.279 1.00 86.88 177 LYS A O 1
ATOM 1497 N N . TYR A 1 178 ? -19.399 -16.917 22.309 1.00 84.75 178 TYR A N 1
ATOM 1498 C CA . TYR A 1 178 ? -18.011 -16.684 22.719 1.00 84.75 178 TYR A CA 1
ATOM 1499 C C . TYR A 1 178 ? -16.981 -17.356 21.798 1.00 84.75 178 TYR A C 1
ATOM 1501 O O . TYR A 1 178 ? -15.799 -17.393 22.120 1.00 84.75 178 TYR A O 1
ATOM 1509 N N . ARG A 1 179 ? -17.388 -17.878 20.633 1.00 83.88 179 ARG A N 1
ATOM 1510 C CA . ARG A 1 179 ? -16.504 -18.558 19.661 1.00 83.88 179 ARG A CA 1
ATOM 1511 C C . ARG A 1 179 ? -15.685 -17.581 18.807 1.00 83.88 179 ARG A C 1
ATOM 1513 O O . ARG A 1 179 ? -15.621 -17.697 17.585 1.00 83.88 179 ARG A O 1
ATOM 1520 N N . SER A 1 180 ? -15.065 -16.608 19.460 1.00 78.06 180 SER A N 1
ATOM 1521 C CA . SER A 1 180 ? -14.186 -15.599 18.867 1.00 78.06 180 SER A CA 1
ATOM 1522 C C . SER A 1 180 ? -12.811 -15.662 19.531 1.00 78.06 180 SER A C 1
ATOM 1524 O O . SER A 1 180 ? -12.682 -16.178 20.637 1.00 78.06 180 SER A O 1
ATOM 1526 N N . LEU A 1 181 ? -11.782 -15.137 18.865 1.00 79.38 181 LEU A N 1
ATOM 1527 C CA . LEU A 1 181 ? -10.406 -15.178 19.361 1.00 79.38 181 LEU A CA 1
ATOM 1528 C C . LEU A 1 181 ? -10.281 -14.563 20.761 1.00 79.38 181 LEU A C 1
ATOM 1530 O O . LEU A 1 181 ? -9.692 -15.188 21.633 1.00 79.38 181 LEU A O 1
ATOM 1534 N N . ILE A 1 182 ? -10.879 -13.385 20.967 1.00 77.44 182 ILE A N 1
ATOM 1535 C CA . ILE A 1 182 ? -10.749 -12.606 22.207 1.00 77.44 182 ILE A CA 1
ATOM 1536 C C . ILE A 1 182 ? -11.358 -13.347 23.416 1.00 77.44 182 ILE A C 1
ATOM 1538 O O . ILE A 1 182 ? -10.626 -13.590 24.372 1.00 77.44 182 ILE A O 1
ATOM 1542 N N . PRO A 1 183 ? -12.637 -13.789 23.400 1.00 81.94 183 PRO A N 1
ATOM 1543 C CA . PRO A 1 183 ? -13.172 -14.574 24.511 1.00 81.94 183 PRO A CA 1
ATOM 1544 C C . PRO A 1 183 ? -12.392 -15.867 24.767 1.00 81.94 183 PRO A C 1
ATOM 1546 O O . PRO A 1 183 ? -12.136 -16.205 25.916 1.00 81.94 183 PRO A O 1
ATOM 1549 N N . ILE A 1 184 ? -11.983 -16.588 23.714 1.00 82.94 184 ILE A N 1
ATOM 1550 C CA . ILE A 1 184 ? -11.261 -17.859 23.866 1.00 82.94 184 ILE A CA 1
ATOM 1551 C C . ILE A 1 184 ? -9.882 -17.650 24.502 1.00 82.94 184 ILE A C 1
ATOM 1553 O O . ILE A 1 184 ? -9.505 -18.439 25.369 1.00 82.94 184 ILE A O 1
ATOM 1557 N N . SER A 1 185 ? -9.142 -16.600 24.122 1.00 80.31 185 SER A N 1
ATOM 1558 C CA . SER A 1 185 ? -7.870 -16.270 24.776 1.00 80.31 185 SER A CA 1
ATOM 1559 C C . SER A 1 185 ? -8.079 -15.900 26.239 1.00 80.31 185 SER A C 1
ATOM 1561 O O . SER A 1 185 ? -7.411 -16.465 27.098 1.00 80.31 185 SER A O 1
ATOM 1563 N N . SER A 1 186 ? -9.069 -15.053 26.535 1.00 84.00 186 SER A N 1
ATOM 1564 C CA . SER A 1 186 ? -9.382 -14.663 27.911 1.00 84.00 186 SER A CA 1
ATOM 1565 C C . SER A 1 186 ? -9.765 -15.868 28.772 1.00 84.00 186 SER A C 1
ATOM 1567 O O . SER A 1 186 ? -9.283 -16.001 29.890 1.00 84.00 186 SER A O 1
ATOM 1569 N N . PHE A 1 187 ? -10.566 -16.803 28.249 1.00 88.81 187 PHE A N 1
ATOM 1570 C CA . PHE A 1 187 ? -10.912 -18.029 28.975 1.00 88.81 187 PHE A CA 1
ATOM 1571 C C . PHE A 1 187 ? -9.694 -18.913 29.233 1.00 88.81 187 PHE A C 1
ATOM 1573 O O . PHE A 1 187 ? -9.554 -19.436 30.336 1.00 88.81 187 PHE A O 1
ATOM 1580 N N . CYS A 1 188 ? -8.802 -19.066 28.249 1.00 85.50 188 CYS A N 1
ATOM 1581 C CA . CYS A 1 188 ? -7.533 -19.761 28.454 1.00 85.50 188 CYS A CA 1
ATOM 1582 C C . CYS A 1 188 ? -6.722 -19.114 29.581 1.00 85.50 188 CYS A C 1
ATOM 1584 O O . CYS A 1 188 ? -6.225 -19.836 30.441 1.00 85.50 188 CYS A O 1
ATOM 1586 N N . ASP A 1 189 ? -6.641 -17.786 29.616 1.00 85.69 189 ASP A N 1
ATOM 1587 C CA . ASP A 1 189 ? -5.898 -17.060 30.644 1.00 85.69 189 ASP A CA 1
ATOM 1588 C C . ASP A 1 189 ? -6.545 -17.205 32.029 1.00 85.69 189 ASP A C 1
ATOM 1590 O O . ASP A 1 189 ? -5.846 -17.472 33.009 1.00 85.69 189 ASP A O 1
ATOM 1594 N N . TYR A 1 190 ? -7.874 -17.107 32.140 1.00 88.50 190 TYR A N 1
ATOM 1595 C CA . TYR A 1 190 ? -8.579 -17.293 33.417 1.00 88.50 190 TYR A CA 1
ATOM 1596 C C . TYR A 1 190 ? -8.418 -18.713 33.968 1.00 88.50 190 TYR A C 1
ATOM 1598 O O . TYR A 1 190 ? -8.222 -18.883 35.172 1.00 88.50 190 TYR A O 1
ATOM 1606 N N . LEU A 1 191 ? -8.476 -19.721 33.092 1.00 87.94 191 LEU A N 1
ATOM 1607 C CA . LEU A 1 191 ? -8.314 -21.126 33.465 1.00 87.94 191 LEU A CA 1
ATOM 1608 C C . LEU A 1 191 ? -6.858 -21.442 33.836 1.00 87.94 191 LEU A C 1
ATOM 1610 O O . LEU A 1 191 ? -6.613 -22.144 34.813 1.00 87.94 191 LEU A O 1
ATOM 1614 N N . GLN A 1 192 ? -5.879 -20.911 33.095 1.00 85.31 192 GLN A N 1
ATOM 1615 C CA . GLN A 1 192 ? -4.453 -21.119 33.386 1.00 85.31 192 GLN A CA 1
ATOM 1616 C C . GLN A 1 192 ? -3.999 -20.397 34.657 1.00 85.31 192 GLN A C 1
ATOM 1618 O O . GLN A 1 192 ? -3.171 -20.922 35.398 1.00 85.31 192 GLN A O 1
ATOM 1623 N N . SER A 1 193 ? -4.538 -19.206 34.921 1.00 86.25 193 SER A N 1
ATOM 1624 C CA . SER A 1 193 ? -4.258 -18.448 36.146 1.00 86.25 193 SER A CA 1
ATOM 1625 C C . SER A 1 193 ? -4.996 -18.985 37.377 1.00 86.25 193 SER A C 1
ATOM 1627 O O . SER A 1 193 ? -4.688 -18.569 38.492 1.00 86.25 193 SER A O 1
ATOM 1629 N N . GLY A 1 194 ? -5.956 -19.900 37.194 1.00 84.31 194 GLY A N 1
ATOM 1630 C CA . GLY A 1 194 ? -6.775 -20.456 38.271 1.00 84.31 194 GLY A CA 1
ATOM 1631 C C . GLY A 1 194 ? -7.808 -19.478 38.837 1.00 84.31 194 GLY A C 1
ATOM 1632 O O . GLY A 1 194 ? -8.384 -19.744 39.885 1.00 84.31 194 GLY A O 1
ATOM 1633 N N . VAL A 1 195 ? -8.048 -18.344 38.167 1.00 81.19 195 VAL A N 1
ATOM 1634 C CA . VAL A 1 195 ? -9.061 -17.355 38.576 1.00 81.19 195 VAL A CA 1
ATOM 1635 C C . VAL A 1 195 ? -10.471 -17.899 38.363 1.00 81.19 195 VAL A C 1
ATOM 1637 O O . VAL A 1 195 ? -11.374 -17.598 39.138 1.00 81.19 195 VAL A O 1
ATOM 1640 N N . CYS A 1 196 ? -10.653 -18.704 37.319 1.00 86.44 196 CYS A N 1
ATOM 1641 C CA . CYS A 1 196 ? -11.880 -19.447 37.081 1.00 86.44 196 CYS A CA 1
ATOM 1642 C C . CYS A 1 196 ? -11.535 -20.931 36.953 1.00 86.44 196 CYS A C 1
ATOM 1644 O O . CYS A 1 196 ? -10.593 -21.288 36.252 1.00 86.44 196 CYS A O 1
ATOM 1646 N N . GLU A 1 197 ? -12.322 -21.802 37.582 1.00 83.62 197 GLU A N 1
ATOM 1647 C CA . GLU A 1 197 ? -12.163 -23.263 37.467 1.00 83.62 197 GLU A CA 1
ATOM 1648 C C . GLU A 1 197 ? -13.131 -23.877 36.445 1.00 83.62 197 GLU A C 1
ATOM 1650 O O . GLU A 1 197 ? -12.934 -24.988 35.956 1.00 83.62 197 GLU A O 1
ATOM 1655 N N . THR A 1 198 ? -14.201 -23.152 36.117 1.00 88.06 198 THR A N 1
ATOM 1656 C CA . THR A 1 198 ? -15.297 -23.612 35.262 1.00 88.06 198 THR A CA 1
ATOM 1657 C C . THR A 1 198 ? -15.674 -22.548 34.229 1.00 88.06 198 THR A C 1
ATOM 1659 O O . THR A 1 198 ? -15.427 -21.350 34.400 1.00 88.06 198 THR A O 1
ATOM 1662 N N . LEU A 1 199 ? -16.249 -22.989 33.106 1.00 85.44 199 LEU A N 1
ATOM 1663 C CA . LEU A 1 199 ? -16.750 -22.089 32.061 1.00 85.44 199 LEU A CA 1
ATOM 1664 C C . LEU A 1 199 ? -18.081 -21.441 32.473 1.00 85.44 199 LEU A C 1
ATOM 1666 O O . LEU A 1 199 ? -18.278 -20.241 32.281 1.00 85.44 199 LEU A O 1
ATOM 1670 N N . GLU A 1 200 ? -18.965 -22.244 33.064 1.00 82.25 200 GLU A N 1
ATOM 1671 C CA . GLU A 1 200 ? -20.298 -21.865 33.538 1.00 82.25 200 GLU A CA 1
ATOM 1672 C C . GLU A 1 200 ? -20.313 -21.624 35.053 1.00 82.25 200 GLU A C 1
ATOM 1674 O O . GLU A 1 200 ? -19.433 -22.083 35.769 1.00 82.25 200 GLU A O 1
ATOM 1679 N N . GLY A 1 201 ? -21.344 -20.940 35.555 1.00 81.50 201 GLY A N 1
ATOM 1680 C CA . GLY A 1 201 ? -21.512 -20.650 36.983 1.00 81.50 201 GLY A CA 1
ATOM 1681 C C . GLY A 1 201 ? -21.313 -19.174 37.328 1.00 81.50 201 GLY A C 1
ATOM 1682 O O . GLY A 1 201 ? -20.915 -18.367 36.489 1.00 81.50 201 GLY A O 1
ATOM 1683 N N . HIS A 1 202 ? -21.629 -18.807 38.573 1.00 76.25 202 HIS A N 1
ATOM 1684 C CA . HIS A 1 202 ? -21.590 -17.408 39.019 1.00 76.25 202 HIS A CA 1
ATOM 1685 C C . HIS A 1 202 ? -20.175 -16.810 38.959 1.00 76.25 202 HIS A C 1
ATOM 1687 O O . HIS A 1 202 ? -20.011 -15.659 38.561 1.00 76.25 202 HIS A O 1
ATOM 1693 N N . GLU A 1 203 ? -19.157 -17.618 39.263 1.00 80.31 203 GLU A N 1
ATOM 1694 C CA . GLU A 1 203 ? -17.737 -17.255 39.134 1.00 80.31 203 GLU A CA 1
ATOM 1695 C C . GLU A 1 203 ? -17.072 -17.881 37.892 1.00 80.31 203 GLU A C 1
ATOM 1697 O O . GLU A 1 203 ? -15.849 -17.942 37.781 1.00 80.31 203 GLU A O 1
ATOM 1702 N N . GLY A 1 204 ? -17.882 -18.358 36.941 1.00 87.81 204 GLY A N 1
ATOM 1703 C CA . GLY A 1 204 ? -17.397 -18.969 35.709 1.00 87.81 204 GLY A CA 1
ATOM 1704 C C . GLY A 1 204 ? -16.826 -17.950 34.720 1.00 87.81 204 GLY A C 1
ATOM 1705 O O . GLY A 1 204 ? -17.147 -16.755 34.753 1.00 87.81 204 GLY A O 1
ATOM 1706 N N . CYS A 1 205 ? -16.021 -18.449 33.781 1.00 88.06 205 CYS A N 1
ATOM 1707 C CA . CYS A 1 205 ? -15.350 -17.644 32.756 1.00 88.06 205 CYS A CA 1
ATOM 1708 C C . CYS A 1 205 ? -16.315 -16.738 31.969 1.00 88.06 205 CYS A C 1
ATOM 1710 O O . CYS A 1 205 ? -15.976 -15.593 31.671 1.00 88.06 205 CYS A O 1
ATOM 1712 N N . TYR A 1 206 ? -17.527 -17.217 31.652 1.00 89.56 206 TYR A N 1
ATOM 1713 C CA . TYR A 1 206 ? -18.511 -16.435 30.893 1.00 89.56 206 TYR A CA 1
ATOM 1714 C C . TYR A 1 206 ? -18.964 -15.171 31.624 1.00 89.56 206 TYR A C 1
ATOM 1716 O O . TYR A 1 206 ? -19.033 -14.105 31.013 1.00 89.56 206 TYR A O 1
ATOM 1724 N N . ASN A 1 207 ? -19.257 -15.278 32.923 1.00 87.38 207 ASN A N 1
ATOM 1725 C CA . ASN A 1 207 ? -19.733 -14.141 33.707 1.00 87.38 207 ASN A CA 1
ATOM 1726 C C . ASN A 1 207 ? -18.621 -13.103 33.885 1.00 87.38 207 ASN A C 1
ATOM 1728 O O . ASN A 1 207 ? -18.856 -11.911 33.704 1.00 87.38 207 ASN A O 1
ATOM 1732 N N . LYS A 1 208 ? -17.397 -13.559 34.171 1.00 88.00 208 LYS A N 1
ATOM 1733 C CA . LYS A 1 208 ? -16.232 -12.680 34.300 1.00 88.00 208 LYS A CA 1
ATOM 1734 C C . LYS A 1 208 ? -15.962 -11.908 33.007 1.00 88.00 208 LYS A C 1
ATOM 1736 O O . LYS A 1 208 ? -15.832 -10.690 33.045 1.00 88.00 208 LYS A O 1
ATOM 1741 N N . PHE A 1 209 ? -15.971 -12.593 31.867 1.00 87.88 209 PHE A N 1
ATOM 1742 C CA . PHE A 1 209 ? -15.763 -11.952 30.573 1.00 87.88 209 PHE A CA 1
ATOM 1743 C C . PHE A 1 209 ? -16.879 -10.963 30.214 1.00 87.88 209 PHE A C 1
ATOM 1745 O O . PHE A 1 209 ? -16.594 -9.854 29.780 1.00 87.88 209 PHE A O 1
ATOM 1752 N N . ASP A 1 210 ? -18.152 -11.317 30.424 1.00 86.44 210 ASP A N 1
ATOM 1753 C CA . ASP A 1 210 ? -19.263 -10.390 30.164 1.00 86.44 210 ASP A CA 1
ATOM 1754 C C . ASP A 1 210 ? -19.216 -9.156 31.087 1.00 86.44 210 ASP A C 1
ATOM 1756 O O . ASP A 1 210 ? -19.620 -8.064 30.675 1.00 86.44 210 ASP A O 1
ATOM 1760 N N . LEU A 1 211 ? -18.716 -9.306 32.320 1.00 85.69 211 LEU A N 1
ATOM 1761 C CA . LEU A 1 211 ? -18.457 -8.186 33.224 1.00 85.69 211 LEU A CA 1
ATOM 1762 C C . LEU A 1 211 ? -17.312 -7.306 32.716 1.00 85.69 211 LEU A C 1
ATOM 1764 O O . LEU A 1 211 ? -17.488 -6.093 32.662 1.00 85.69 211 LEU A O 1
ATOM 1768 N N . GLU A 1 212 ? -16.187 -7.889 32.302 1.00 84.81 212 GLU A N 1
ATOM 1769 C CA . GLU A 1 212 ? -15.049 -7.149 31.736 1.00 84.81 212 GLU A CA 1
ATOM 1770 C C . GLU A 1 212 ? -15.449 -6.392 30.461 1.00 84.81 212 GLU A C 1
ATOM 1772 O O . GLU A 1 212 ? -15.266 -5.182 30.389 1.00 84.81 212 GLU A O 1
ATOM 1777 N N . VAL A 1 213 ? -16.144 -7.039 29.519 1.00 82.69 213 VAL A N 1
ATOM 1778 C CA . VAL A 1 213 ? -16.654 -6.384 28.298 1.00 82.69 213 VAL A CA 1
ATOM 1779 C C . VAL A 1 213 ? -17.614 -5.235 28.622 1.00 82.69 213 VAL A C 1
ATOM 1781 O O . VAL A 1 213 ? -17.605 -4.190 27.961 1.00 82.69 213 VAL A O 1
ATOM 1784 N N . ARG A 1 214 ? -18.470 -5.405 29.638 1.00 79.56 214 ARG A N 1
ATOM 1785 C CA . ARG A 1 214 ? -19.362 -4.334 30.096 1.00 79.56 214 ARG A CA 1
ATOM 1786 C C . ARG A 1 214 ? -18.566 -3.172 30.687 1.00 79.56 214 ARG A C 1
ATOM 1788 O O . ARG A 1 214 ? -18.914 -2.028 30.407 1.00 79.56 214 ARG A O 1
ATOM 1795 N N . LEU A 1 215 ? -17.534 -3.451 31.480 1.00 77.00 215 LEU A N 1
ATOM 1796 C CA . LEU A 1 215 ? -16.660 -2.432 32.061 1.00 77.00 215 LEU A CA 1
ATOM 1797 C C . LEU A 1 215 ? -15.899 -1.670 30.974 1.00 77.00 215 LEU A C 1
ATOM 1799 O O . LEU A 1 215 ? -15.941 -0.445 30.981 1.00 77.00 215 LEU A O 1
ATOM 1803 N N . ASP A 1 216 ? -15.322 -2.359 29.992 1.00 79.06 216 ASP A N 1
ATOM 1804 C CA . ASP A 1 216 ? -14.626 -1.729 28.863 1.00 79.06 216 ASP A CA 1
ATOM 1805 C C . ASP A 1 216 ? -15.558 -0.821 28.054 1.00 79.06 216 ASP A C 1
ATOM 1807 O O . ASP A 1 216 ? -15.209 0.306 27.701 1.00 79.06 216 ASP A O 1
ATOM 1811 N N . THR A 1 217 ? -16.795 -1.271 27.814 1.00 74.75 217 THR A N 1
ATOM 1812 C CA . THR A 1 217 ? -17.812 -0.446 27.147 1.00 74.75 217 THR A CA 1
ATOM 1813 C C . THR A 1 217 ? -18.136 0.804 27.966 1.00 74.75 217 THR A C 1
ATOM 1815 O O . THR A 1 217 ? -18.294 1.885 27.405 1.00 74.75 217 THR A O 1
ATOM 1818 N N . ILE A 1 218 ? -18.244 0.677 29.292 1.00 65.12 218 ILE A N 1
ATOM 1819 C CA . ILE A 1 218 ? -18.484 1.815 30.186 1.00 65.12 218 ILE A CA 1
ATOM 1820 C C . ILE A 1 218 ? -17.304 2.792 30.143 1.00 65.12 218 ILE A C 1
ATOM 1822 O O . ILE A 1 218 ? -17.544 3.989 30.029 1.00 65.12 218 ILE A O 1
ATOM 1826 N N . ILE A 1 219 ? -16.060 2.303 30.184 1.00 68.56 219 ILE A N 1
ATOM 1827 C CA . ILE A 1 219 ? -14.851 3.137 30.103 1.00 68.56 219 ILE A CA 1
ATOM 1828 C C . ILE A 1 219 ? -14.846 3.933 28.796 1.00 68.56 219 ILE A C 1
ATOM 1830 O O . ILE A 1 219 ? -14.762 5.154 28.837 1.00 68.56 219 ILE A O 1
ATOM 1834 N N . SER A 1 220 ? -15.080 3.275 27.657 1.00 66.31 220 SER A N 1
ATOM 1835 C CA . SER A 1 220 ? -15.153 3.959 26.359 1.00 66.31 220 SER A CA 1
ATOM 1836 C C . SER A 1 220 ? -16.231 5.049 26.323 1.00 66.31 220 SER A C 1
ATOM 1838 O O . SER A 1 220 ? -16.014 6.113 25.753 1.00 66.31 220 SER A O 1
ATOM 1840 N N . ARG A 1 221 ? -17.389 4.825 26.956 1.00 67.50 221 ARG A N 1
ATOM 1841 C CA . ARG A 1 221 ? -18.435 5.855 27.065 1.00 67.50 221 ARG A CA 1
ATOM 1842 C C . ARG A 1 221 ? -18.057 6.999 27.999 1.00 67.50 221 ARG A C 1
ATOM 1844 O O . ARG A 1 221 ? -18.539 8.109 27.802 1.00 67.50 221 ARG A O 1
ATOM 1851 N N . ILE A 1 222 ? -17.252 6.740 29.025 1.00 60.53 222 ILE A N 1
ATOM 1852 C CA . ILE A 1 222 ? -16.738 7.780 29.920 1.00 60.53 222 ILE A CA 1
ATOM 1853 C C . ILE A 1 222 ? -15.730 8.657 29.174 1.00 60.53 222 ILE A C 1
ATOM 1855 O O . ILE A 1 222 ? -15.808 9.875 29.307 1.00 60.53 222 ILE A O 1
ATOM 1859 N N . ASP A 1 223 ? -14.870 8.073 28.339 1.00 76.81 223 ASP A N 1
ATOM 1860 C CA . ASP A 1 223 ? -13.940 8.831 27.495 1.00 76.81 223 ASP A CA 1
ATOM 1861 C C . ASP A 1 223 ? -14.694 9.755 26.519 1.00 76.81 223 ASP A C 1
ATOM 1863 O O . ASP A 1 223 ? -14.409 10.951 26.469 1.00 76.81 223 ASP A O 1
ATOM 1867 N N . ASP A 1 224 ? -15.755 9.261 25.860 1.00 79.88 224 ASP A N 1
ATOM 1868 C CA . ASP A 1 224 ? -16.637 10.095 25.020 1.00 79.88 224 ASP A CA 1
ATOM 1869 C C . ASP A 1 224 ? -17.209 11.299 25.806 1.00 79.88 224 ASP A C 1
ATOM 1871 O O . ASP A 1 224 ? -17.363 12.406 25.281 1.00 79.88 224 ASP A O 1
ATOM 1875 N N . VAL A 1 225 ? -17.582 11.095 27.075 1.00 76.19 225 VAL A N 1
ATOM 1876 C CA . VAL A 1 225 ? -18.115 12.163 27.937 1.00 76.19 225 VAL A CA 1
ATOM 1877 C C . VAL A 1 225 ? -17.030 13.178 28.292 1.00 76.19 225 VAL A C 1
ATOM 1879 O O . VAL A 1 225 ? -17.319 14.376 28.300 1.00 76.19 225 VAL A O 1
ATOM 1882 N N . ILE A 1 226 ? -15.801 12.731 28.558 1.00 82.38 226 ILE A N 1
ATOM 1883 C CA . ILE A 1 226 ? -14.660 13.609 28.847 1.00 82.38 226 ILE A CA 1
ATOM 1884 C C . ILE A 1 226 ? -14.379 14.517 27.645 1.00 82.38 226 ILE A C 1
ATOM 1886 O O . ILE A 1 226 ? -14.335 15.736 27.810 1.00 82.38 226 ILE A O 1
ATOM 1890 N N . ASP A 1 227 ? -14.321 13.956 26.437 1.00 83.25 227 ASP A N 1
ATOM 1891 C CA . ASP A 1 227 ? -14.081 14.726 25.211 1.00 83.25 227 ASP A CA 1
ATOM 1892 C C . ASP A 1 227 ? -15.164 15.789 24.973 1.00 83.25 227 ASP A C 1
ATOM 1894 O O . ASP A 1 227 ? -14.876 16.937 24.618 1.00 83.25 227 ASP A O 1
ATOM 1898 N N . ASN A 1 228 ? -16.433 15.438 25.207 1.00 84.69 228 ASN A N 1
ATOM 1899 C CA . ASN A 1 228 ? -17.539 16.390 25.099 1.00 84.69 228 ASN A CA 1
ATOM 1900 C C . ASN A 1 228 ? -17.443 17.513 26.146 1.00 84.69 228 ASN A C 1
ATOM 1902 O O . ASN A 1 228 ? -17.752 18.669 25.844 1.00 84.69 228 ASN A O 1
ATOM 1906 N N . LEU A 1 229 ? -17.014 17.204 27.372 1.00 79.19 229 LEU A N 1
ATOM 1907 C CA . LEU A 1 229 ? -16.825 18.207 28.422 1.00 79.19 229 LEU A CA 1
ATOM 1908 C C . LEU A 1 229 ? -15.671 19.160 28.103 1.00 79.19 229 LEU A C 1
ATOM 1910 O O . LEU A 1 229 ? -15.813 20.366 28.319 1.00 79.19 229 LEU A O 1
ATOM 1914 N N . ASP A 1 230 ? -14.573 18.661 27.540 1.00 86.31 230 ASP A N 1
ATOM 1915 C CA . ASP A 1 230 ? -13.457 19.502 27.107 1.00 86.31 230 ASP A CA 1
ATOM 1916 C C . ASP A 1 230 ? -13.859 20.433 25.956 1.00 86.31 230 ASP A C 1
ATOM 1918 O O . ASP A 1 230 ? -13.523 21.621 25.977 1.00 86.31 230 ASP A O 1
ATOM 1922 N N . GLN A 1 231 ? -14.676 19.957 25.009 1.00 85.88 231 GLN A N 1
ATOM 1923 C CA . GLN A 1 231 ? -15.258 20.815 23.969 1.00 85.88 231 GLN A CA 1
ATOM 1924 C C . GLN A 1 231 ? -16.178 21.894 24.552 1.00 85.88 231 GLN A C 1
ATOM 1926 O O . GLN A 1 231 ? -16.106 23.057 24.148 1.00 85.88 231 GLN A O 1
ATOM 1931 N N . ILE A 1 232 ? -17.029 21.547 25.524 1.00 85.56 232 ILE A N 1
ATOM 1932 C CA . ILE A 1 232 ? -17.886 22.525 26.209 1.00 85.56 232 ILE A CA 1
ATOM 1933 C C . ILE A 1 232 ? -17.030 23.574 26.919 1.00 85.56 232 ILE A C 1
ATOM 1935 O O . ILE A 1 232 ? -17.299 24.768 26.787 1.00 85.56 232 ILE A O 1
ATOM 1939 N N . LYS A 1 233 ? -15.985 23.152 27.634 1.00 84.62 233 LYS A N 1
ATOM 1940 C CA . LYS A 1 233 ? -15.072 24.052 28.343 1.00 84.62 233 LYS A CA 1
ATOM 1941 C C . LYS A 1 233 ? -14.347 24.993 27.382 1.00 84.62 233 LYS A C 1
ATOM 1943 O O . LYS A 1 233 ? -14.253 26.187 27.660 1.00 84.62 233 LYS A O 1
ATOM 1948 N N . PHE A 1 234 ? -13.880 24.480 26.245 1.00 87.56 234 PHE A N 1
ATOM 1949 C CA . PHE A 1 234 ? -13.271 25.291 25.194 1.00 87.56 234 PHE A CA 1
ATOM 1950 C C . PHE A 1 234 ? -14.256 26.334 24.650 1.00 87.56 234 PHE A C 1
ATOM 1952 O O . PHE A 1 234 ? -13.955 27.525 24.651 1.00 87.56 234 PHE A O 1
ATOM 1959 N N . ASN A 1 235 ? -15.470 25.914 24.286 1.00 85.75 235 ASN A N 1
ATOM 1960 C CA . ASN A 1 235 ? -16.505 26.820 23.785 1.00 85.75 235 ASN A CA 1
ATOM 1961 C C . ASN A 1 235 ? -16.885 27.891 24.817 1.00 85.75 235 ASN A C 1
ATOM 1963 O O . ASN A 1 235 ? -17.059 29.054 24.461 1.00 85.75 235 ASN A O 1
ATOM 1967 N N . GLN A 1 236 ? -16.991 27.523 26.096 1.00 80.50 236 GLN A N 1
ATOM 1968 C CA . GLN A 1 236 ? -17.254 28.467 27.185 1.00 80.50 236 GLN A CA 1
ATOM 1969 C C . GLN A 1 236 ? -16.129 29.493 27.335 1.00 80.50 236 GLN A C 1
ATOM 1971 O O . GLN A 1 236 ? -16.412 30.673 27.533 1.00 80.50 236 GLN A O 1
ATOM 1976 N N . HIS A 1 237 ? -14.870 29.069 27.204 1.00 89.44 237 HIS A N 1
ATOM 1977 C CA . HIS A 1 237 ? -13.728 29.977 27.227 1.00 89.44 237 HIS A CA 1
ATOM 1978 C C . HIS A 1 237 ? -13.765 30.957 26.049 1.00 89.44 237 HIS A C 1
ATOM 1980 O O . HIS A 1 237 ? -13.672 32.163 26.252 1.00 89.44 237 HIS A O 1
ATOM 1986 N N . THR A 1 238 ? -13.979 30.463 24.827 1.00 88.56 238 THR A N 1
ATOM 1987 C CA . THR A 1 238 ? -14.095 31.319 23.637 1.00 88.56 238 THR A CA 1
ATOM 1988 C C . THR A 1 238 ? -15.263 32.298 23.754 1.00 88.56 238 THR A C 1
ATOM 1990 O O . THR A 1 238 ? -15.104 33.481 23.471 1.00 88.56 238 THR A O 1
ATOM 1993 N N . LEU A 1 239 ? -16.432 31.841 24.215 1.00 86.69 239 LEU A N 1
ATOM 1994 C CA . LEU A 1 239 ? -17.581 32.717 24.453 1.00 86.69 239 LEU A CA 1
ATOM 1995 C C . LEU A 1 239 ? -17.263 33.796 25.488 1.00 86.69 239 LEU A C 1
ATOM 1997 O O . LEU A 1 239 ? -17.631 34.949 25.287 1.00 86.69 239 LEU A O 1
ATOM 2001 N N . TYR A 1 240 ? -16.572 33.442 26.573 1.00 87.94 240 TYR A N 1
ATOM 2002 C CA . TYR A 1 240 ? -16.147 34.409 27.578 1.00 87.94 240 TYR A CA 1
ATOM 2003 C C . TYR A 1 240 ? -15.228 35.481 26.977 1.00 87.94 240 TYR A C 1
ATOM 2005 O O . TYR A 1 240 ? -15.480 36.669 27.170 1.00 87.94 240 TYR A O 1
ATOM 2013 N N . GLU A 1 241 ? -14.217 35.090 26.198 1.00 90.62 241 GLU A N 1
ATOM 2014 C CA . GLU A 1 241 ? -13.322 36.039 25.523 1.00 90.62 241 GLU A CA 1
ATOM 2015 C C . GLU A 1 241 ? -14.075 36.971 24.566 1.00 90.62 241 GLU A C 1
ATOM 2017 O O . GLU A 1 241 ? -13.838 38.179 24.561 1.00 90.62 241 GLU A O 1
ATOM 2022 N N . GLU A 1 242 ? -15.007 36.439 23.774 1.00 88.31 242 GLU A N 1
ATOM 2023 C CA . GLU A 1 242 ? -15.809 37.249 22.854 1.00 88.31 242 GLU A CA 1
ATOM 2024 C C . GLU A 1 242 ? -16.764 38.195 23.594 1.00 88.31 242 GLU A C 1
ATOM 2026 O O . GLU A 1 242 ? -16.947 39.336 23.166 1.00 88.31 242 GLU A O 1
ATOM 2031 N N . VAL A 1 243 ? -17.320 37.781 24.738 1.00 89.62 243 VAL A N 1
ATOM 2032 C CA . VAL A 1 243 ? -18.120 38.659 25.608 1.00 89.62 243 VAL A CA 1
ATOM 2033 C C . VAL A 1 243 ? -17.262 39.781 26.193 1.00 89.62 243 VAL A C 1
ATOM 2035 O O . VAL A 1 243 ? -17.694 40.932 26.184 1.00 89.62 243 VAL A O 1
ATOM 2038 N N . VAL A 1 244 ? -16.040 39.489 26.647 1.00 92.44 244 VAL A N 1
ATOM 2039 C CA . VAL A 1 244 ? -15.110 40.517 27.147 1.00 92.44 244 VAL A CA 1
ATOM 2040 C C . VAL A 1 244 ? -14.775 41.521 26.044 1.00 92.44 244 VAL A C 1
ATOM 2042 O O . VAL A 1 244 ? -14.952 42.721 26.244 1.00 92.44 244 VAL A O 1
ATOM 2045 N N . LYS A 1 245 ? -14.407 41.053 24.845 1.00 91.94 245 LYS A N 1
ATOM 2046 C CA . LYS A 1 245 ? -14.163 41.932 23.686 1.00 91.94 245 LYS A CA 1
ATOM 2047 C C . LYS A 1 245 ? -15.401 42.744 23.302 1.00 91.94 245 LYS A C 1
ATOM 2049 O O . LYS A 1 245 ? -15.286 43.889 22.865 1.00 91.94 245 LYS A O 1
ATOM 2054 N N . CYS A 1 246 ? -16.592 42.157 23.410 1.00 89.69 246 CYS A N 1
ATOM 2055 C CA . CYS A 1 246 ? -17.846 42.853 23.144 1.00 89.69 246 CYS A CA 1
ATOM 2056 C C . CYS A 1 246 ? -18.083 43.974 24.159 1.00 89.69 246 CYS A C 1
ATOM 2058 O O . CYS A 1 246 ? -18.420 45.081 23.744 1.00 89.69 246 CYS A O 1
ATOM 2060 N N . ASN A 1 247 ? -17.835 43.723 25.447 1.00 91.00 247 ASN A N 1
ATOM 2061 C CA . ASN A 1 247 ? -17.923 44.740 26.492 1.00 91.00 247 ASN A CA 1
ATOM 2062 C C . ASN A 1 247 ? -16.924 45.878 26.255 1.00 91.00 247 ASN A C 1
ATOM 2064 O O . ASN A 1 247 ? -17.324 47.034 26.282 1.00 91.00 247 ASN A O 1
ATOM 2068 N N . GLU A 1 248 ? -15.669 45.579 25.907 1.00 91.88 248 GLU A N 1
ATOM 2069 C CA . GLU A 1 248 ? -14.683 46.616 25.560 1.00 91.88 248 GLU A CA 1
ATOM 2070 C C . GLU A 1 248 ? -15.142 47.473 24.370 1.00 91.88 248 GLU A C 1
ATOM 2072 O O . GLU A 1 248 ? -15.036 48.701 24.381 1.00 91.88 248 GLU A O 1
ATOM 2077 N N . LYS A 1 249 ? -15.693 46.843 23.324 1.00 92.12 249 LYS A N 1
ATOM 2078 C CA . LYS A 1 249 ? -16.275 47.568 22.183 1.00 92.12 249 LYS A CA 1
ATOM 2079 C C . LYS A 1 249 ? -17.480 48.413 22.596 1.00 92.12 249 LYS A C 1
ATOM 2081 O O . LYS A 1 249 ? -17.636 49.516 22.075 1.00 92.12 249 LYS A O 1
ATOM 2086 N N . LEU A 1 250 ? -18.319 47.910 23.499 1.00 91.31 250 LEU A N 1
ATOM 2087 C CA . LEU A 1 250 ? -19.489 48.618 24.006 1.00 91.31 250 LEU A CA 1
ATOM 2088 C C . LEU A 1 250 ? -19.087 49.834 24.849 1.00 91.31 250 LEU A C 1
ATOM 2090 O O . LEU A 1 250 ? -19.667 50.901 24.667 1.00 91.31 250 LEU A O 1
ATOM 2094 N N . ASP A 1 251 ? -18.065 49.710 25.694 1.00 92.00 251 ASP A N 1
ATOM 2095 C CA . ASP A 1 251 ? -17.522 50.811 26.496 1.00 92.00 251 ASP A CA 1
ATOM 2096 C C . ASP A 1 251 ? -16.909 51.902 25.611 1.00 92.00 251 ASP A C 1
ATOM 2098 O O . ASP A 1 251 ? -17.180 53.094 25.798 1.00 92.00 251 ASP A O 1
ATOM 2102 N N . ASN A 1 252 ? -16.153 51.509 24.580 1.00 91.62 252 ASN A N 1
ATOM 2103 C CA . ASN A 1 252 ? -15.626 52.442 23.581 1.00 91.62 252 ASN A CA 1
ATOM 2104 C C . ASN A 1 252 ? -16.756 53.173 22.838 1.00 91.62 252 ASN A C 1
ATOM 2106 O O . ASN A 1 252 ? -16.698 54.388 22.645 1.00 91.62 252 ASN A O 1
ATOM 2110 N N . LEU A 1 253 ? -17.811 52.449 22.453 1.00 91.69 253 LEU A N 1
ATOM 2111 C CA . LEU A 1 253 ? -18.983 53.027 21.796 1.00 91.69 253 LEU A CA 1
ATOM 2112 C C . LEU A 1 253 ? -19.748 53.981 22.727 1.00 91.69 253 LEU A C 1
ATOM 2114 O O . LEU A 1 253 ? -20.133 55.067 22.302 1.00 91.69 253 LEU A O 1
ATOM 2118 N N . SER A 1 254 ? -19.927 53.612 23.996 1.00 91.31 254 SER A N 1
ATOM 2119 C CA . SER A 1 254 ? -20.558 54.448 25.024 1.00 91.31 254 SER A CA 1
ATOM 2120 C C . SER A 1 254 ? -19.780 55.750 25.256 1.00 91.31 254 SER A C 1
ATOM 2122 O O . SER A 1 254 ? -20.362 56.839 25.314 1.00 91.31 254 SER A O 1
ATOM 2124 N N . THR A 1 255 ? -18.449 55.658 25.296 1.00 91.75 255 THR A N 1
ATOM 2125 C CA . THR A 1 255 ? -17.558 56.820 25.400 1.00 91.75 255 THR A CA 1
ATOM 2126 C C . THR A 1 255 ? -17.699 57.728 24.178 1.00 91.75 255 THR A C 1
ATOM 2128 O O . THR A 1 255 ? -17.951 58.923 24.335 1.00 91.75 255 THR A O 1
ATOM 2131 N N . GLY A 1 256 ? -17.668 57.168 22.962 1.00 90.75 256 GLY A N 1
ATOM 2132 C CA . GLY A 1 256 ? -17.870 57.934 21.727 1.00 90.75 256 GLY A CA 1
ATOM 2133 C C . GLY A 1 256 ? -19.244 58.617 21.649 1.00 90.75 256 GLY A C 1
ATOM 2134 O O . GLY A 1 256 ? -19.346 59.766 21.217 1.00 90.75 256 GLY A O 1
ATOM 2135 N N . ILE A 1 257 ? -20.309 57.961 22.126 1.00 90.19 257 ILE A N 1
ATOM 2136 C CA . ILE A 1 257 ? -21.644 58.575 22.240 1.00 90.19 257 ILE A CA 1
ATOM 2137 C C . ILE A 1 257 ? -21.639 59.736 23.238 1.00 90.19 257 ILE A C 1
ATOM 2139 O O . ILE A 1 257 ? -22.252 60.772 22.973 1.00 90.19 257 ILE A O 1
ATOM 2143 N N . SER A 1 258 ? -20.956 59.589 24.373 1.00 89.81 258 SER A N 1
ATOM 2144 C CA . SER A 1 258 ? -20.863 60.641 25.391 1.00 89.81 258 SER A CA 1
ATOM 2145 C C . SER A 1 258 ? -20.126 61.872 24.856 1.00 89.81 258 SER A C 1
ATOM 2147 O O . SER A 1 258 ? -20.607 62.994 25.005 1.00 89.81 258 SER A O 1
ATOM 2149 N N . GLU A 1 259 ? -19.011 61.674 24.150 1.00 89.94 259 GLU A N 1
ATOM 2150 C CA . GLU A 1 259 ? -18.282 62.750 23.467 1.00 89.94 259 GLU A CA 1
ATOM 2151 C C . GLU A 1 259 ? -19.148 63.446 22.411 1.00 89.94 259 GLU A C 1
ATOM 2153 O O . GLU A 1 259 ? -19.236 64.676 22.379 1.00 89.94 259 GLU A O 1
ATOM 2158 N N . MET A 1 260 ? -19.850 62.671 21.580 1.00 87.94 260 MET A N 1
ATOM 2159 C CA . MET A 1 260 ? -20.778 63.211 20.586 1.00 87.94 260 MET A CA 1
ATOM 2160 C C . MET A 1 260 ? -21.902 64.024 21.245 1.00 87.94 260 MET A C 1
ATOM 2162 O O . MET A 1 260 ? -22.238 65.109 20.773 1.00 87.94 260 MET A O 1
ATOM 2166 N N . THR A 1 261 ? -22.447 63.540 22.361 1.00 88.81 261 THR A N 1
ATOM 2167 C CA . THR A 1 261 ? -23.499 64.226 23.125 1.00 88.81 261 THR A CA 1
ATOM 2168 C C . THR A 1 261 ? -22.996 65.543 23.710 1.00 88.81 261 THR A C 1
ATOM 2170 O O . THR A 1 261 ? -23.697 66.552 23.627 1.00 88.81 261 THR A O 1
ATOM 2173 N N . ASN A 1 262 ? -21.771 65.574 24.239 1.00 88.12 262 ASN A N 1
ATOM 2174 C CA . ASN A 1 262 ? -21.151 66.802 24.738 1.00 88.12 262 ASN A CA 1
ATOM 2175 C C . ASN A 1 262 ? -20.950 67.827 23.612 1.00 88.12 262 ASN A C 1
ATOM 2177 O O . ASN A 1 262 ? -21.308 68.993 23.776 1.00 88.12 262 ASN A O 1
ATOM 2181 N N . ASN A 1 263 ? -20.471 67.393 22.442 1.00 88.19 263 ASN A N 1
ATOM 2182 C CA . ASN A 1 263 ? -20.319 68.262 21.269 1.00 88.19 263 ASN A CA 1
ATOM 2183 C C . ASN A 1 263 ? -21.663 68.830 20.780 1.00 88.19 263 ASN A C 1
ATOM 2185 O O . ASN A 1 263 ? -21.764 70.020 20.468 1.00 88.19 263 ASN A O 1
ATOM 2189 N N . ILE A 1 264 ? -22.708 67.995 20.735 1.00 87.69 264 ILE A N 1
ATOM 2190 C CA . ILE A 1 264 ? -24.066 68.418 20.366 1.00 87.69 264 ILE A CA 1
ATOM 2191 C C . ILE A 1 264 ? -24.610 69.413 21.393 1.00 87.69 264 ILE A C 1
ATOM 2193 O O . ILE A 1 264 ? -25.151 70.445 21.008 1.00 87.69 264 ILE A O 1
ATOM 2197 N N . THR A 1 265 ? -24.441 69.138 22.686 1.00 86.50 265 THR A N 1
ATOM 2198 C CA . THR A 1 265 ? -24.907 70.018 23.767 1.00 86.50 265 THR A CA 1
ATOM 2199 C C . THR A 1 265 ? -24.224 71.381 23.690 1.00 86.50 265 THR A C 1
ATOM 2201 O O . THR A 1 265 ? -24.916 72.395 23.691 1.00 86.50 265 THR A O 1
ATOM 2204 N N . GLY A 1 266 ? -22.900 71.422 23.507 1.00 85.00 266 GLY A N 1
ATOM 2205 C CA . GLY A 1 266 ? -22.168 72.675 23.302 1.00 85.00 266 GLY A CA 1
ATOM 2206 C C . GLY A 1 266 ? -22.645 73.441 22.063 1.00 85.00 266 GLY A C 1
ATOM 2207 O O . GLY A 1 266 ? -22.866 74.648 22.124 1.00 85.00 266 GLY A O 1
ATOM 2208 N N . SER A 1 267 ? -22.903 72.735 20.957 1.00 85.06 267 SER A N 1
ATOM 2209 C CA . SER A 1 267 ? -23.466 73.345 19.743 1.00 85.06 267 SER A CA 1
ATOM 2210 C C . SER A 1 267 ? -24.873 73.914 19.982 1.00 85.06 267 SER A C 1
ATOM 2212 O O . SER A 1 267 ? -25.200 74.998 19.501 1.00 85.06 267 SER A O 1
ATOM 2214 N N . ILE A 1 268 ? -25.713 73.215 20.751 1.00 85.12 268 ILE A N 1
ATOM 2215 C CA . ILE A 1 268 ? -27.052 73.681 21.140 1.00 85.12 268 ILE A CA 1
ATOM 2216 C C . ILE A 1 268 ? -26.957 74.912 22.046 1.00 85.12 268 ILE A C 1
ATOM 2218 O O . ILE A 1 268 ? -27.728 75.854 21.867 1.00 85.12 268 ILE A O 1
ATOM 2222 N N . GLU A 1 269 ? -26.027 74.935 23.000 1.00 83.62 269 GLU A N 1
ATOM 2223 C CA . GLU A 1 269 ? -25.793 76.095 23.862 1.00 83.62 269 GLU A CA 1
ATOM 2224 C C . GLU A 1 269 ? -25.330 77.313 23.060 1.00 83.62 269 GLU A C 1
ATOM 2226 O O . GLU A 1 269 ? -25.837 78.413 23.282 1.00 83.62 269 GLU A O 1
ATOM 2231 N N . GLU A 1 270 ? -24.446 77.124 22.078 1.00 83.62 270 GLU A N 1
ATOM 2232 C CA . GLU A 1 270 ? -24.028 78.189 21.164 1.00 83.62 270 GLU A CA 1
ATOM 2233 C C . GLU A 1 270 ? -25.216 78.731 20.354 1.00 83.62 270 GLU A C 1
ATOM 2235 O O . GLU A 1 270 ? -25.411 79.947 20.263 1.00 83.62 270 GLU A O 1
ATOM 2240 N N . VAL A 1 271 ? -26.048 77.842 19.797 1.00 84.19 271 VAL A N 1
ATOM 2241 C CA . VAL A 1 271 ? -27.276 78.228 19.085 1.00 84.19 271 VAL A CA 1
ATOM 2242 C C . VAL A 1 271 ? -28.210 78.998 20.017 1.00 84.19 271 VAL A C 1
ATOM 2244 O O . VAL A 1 271 ? -28.670 80.079 19.653 1.00 84.19 271 VAL A O 1
ATOM 2247 N N . LYS A 1 272 ? -28.433 78.508 21.241 1.00 87.38 272 LYS A N 1
ATOM 2248 C CA . LYS A 1 272 ? -29.262 79.179 22.249 1.00 87.38 272 LYS A CA 1
ATOM 2249 C C . LYS A 1 272 ? -28.721 80.569 22.580 1.00 87.38 272 LYS A C 1
ATOM 2251 O O . LYS A 1 272 ? -29.502 81.516 22.618 1.00 87.38 272 LYS A O 1
ATOM 2256 N N . ALA A 1 273 ? -27.412 80.718 22.786 1.00 83.44 273 ALA A N 1
ATOM 2257 C CA . ALA A 1 273 ? -26.783 82.006 23.070 1.00 83.44 273 ALA A CA 1
ATOM 2258 C C . ALA A 1 273 ? -26.983 83.002 21.916 1.00 83.44 273 ALA A C 1
ATOM 2260 O O . ALA A 1 273 ? -27.373 84.147 22.155 1.00 83.44 273 ALA A O 1
ATOM 2261 N N . LYS A 1 274 ? -26.804 82.557 20.664 1.00 84.81 274 LYS A N 1
ATOM 2262 C CA . LYS A 1 274 ? -27.084 83.372 19.469 1.00 84.81 274 LYS A CA 1
ATOM 2263 C C . LYS A 1 274 ? -28.556 83.782 19.386 1.00 84.81 274 LYS A C 1
ATOM 2265 O O . LYS A 1 274 ? -28.845 84.941 19.100 1.00 84.81 274 LYS A O 1
ATOM 2270 N N . THR A 1 275 ? -29.488 82.870 19.670 1.00 81.62 275 THR A N 1
ATOM 2271 C CA . THR A 1 275 ? -30.928 83.170 19.667 1.00 81.62 275 THR A CA 1
ATOM 2272 C C . THR A 1 275 ? -31.317 84.148 20.777 1.00 81.62 275 THR A C 1
ATOM 2274 O O . THR A 1 275 ? -32.050 85.096 20.513 1.00 81.62 275 THR A O 1
ATOM 2277 N N . VAL A 1 276 ? -30.805 83.978 22.001 1.00 82.19 276 VAL A N 1
ATOM 2278 C CA . VAL A 1 276 ? -31.072 84.899 23.122 1.00 82.19 276 VAL A CA 1
ATOM 2279 C C . VAL A 1 276 ? -30.514 86.293 22.835 1.00 82.19 276 VAL A C 1
ATOM 2281 O O . VAL A 1 276 ? -31.206 87.281 23.064 1.00 82.19 276 VAL A O 1
ATOM 2284 N N . ALA A 1 277 ? -29.301 86.392 22.282 1.00 80.50 277 ALA A N 1
ATOM 2285 C CA . ALA A 1 277 ? -28.732 87.675 21.871 1.00 80.50 277 ALA A CA 1
ATOM 2286 C C . ALA A 1 277 ? -29.603 88.379 20.813 1.00 80.50 277 ALA A C 1
ATOM 2288 O O . ALA A 1 277 ? -29.817 89.588 20.903 1.00 80.50 277 ALA A O 1
ATOM 2289 N N . ALA A 1 278 ? -30.155 87.627 19.855 1.00 77.25 278 ALA A N 1
ATOM 2290 C CA . ALA A 1 278 ? -31.083 88.159 18.859 1.00 77.25 278 ALA A CA 1
ATOM 2291 C C . ALA A 1 278 ? -32.414 88.643 19.475 1.00 77.25 278 ALA A C 1
ATOM 2293 O O . ALA A 1 278 ? -32.911 89.697 19.086 1.00 77.25 278 ALA A O 1
ATOM 2294 N N . ILE A 1 279 ? -32.972 87.920 20.457 1.00 79.00 279 ILE A N 1
ATOM 2295 C CA . ILE A 1 279 ? -34.199 88.322 21.172 1.00 79.00 279 ILE A CA 1
ATOM 2296 C C . ILE A 1 279 ? -33.963 89.597 21.990 1.00 79.00 279 ILE A C 1
ATOM 2298 O O . ILE A 1 279 ? -34.716 90.555 21.850 1.00 79.00 279 ILE A O 1
ATOM 2302 N N . ASN A 1 280 ? -32.890 89.656 22.783 1.00 78.38 280 ASN A N 1
ATOM 2303 C CA . ASN A 1 280 ? -32.584 90.833 23.605 1.00 78.38 280 ASN A CA 1
ATOM 2304 C C . ASN A 1 280 ? -32.329 92.089 22.753 1.00 78.38 280 ASN A C 1
ATOM 2306 O O . ASN A 1 280 ? -32.702 93.193 23.146 1.00 78.38 280 ASN A O 1
ATOM 2310 N N . GLY A 1 281 ? -31.716 91.931 21.573 1.00 72.75 281 GLY A N 1
ATOM 2311 C CA . GLY A 1 281 ? -31.584 93.024 20.605 1.00 72.75 281 GLY A CA 1
ATOM 2312 C C . GLY A 1 281 ? -32.938 93.564 20.117 1.00 72.75 281 GLY A C 1
ATOM 2313 O O . GLY A 1 281 ? -33.077 94.769 19.900 1.00 72.75 281 GLY A O 1
ATOM 2314 N N . ASN A 1 282 ? -33.952 92.701 20.003 1.00 73.69 282 ASN A N 1
ATOM 2315 C CA . ASN A 1 282 ? -35.314 93.099 19.646 1.00 73.69 282 ASN A CA 1
ATOM 2316 C C . ASN A 1 282 ? -36.077 93.742 20.815 1.00 73.69 282 ASN A C 1
ATOM 2318 O O . ASN A 1 282 ? -36.796 94.709 20.579 1.00 73.69 282 ASN A O 1
ATOM 2322 N N . ASP A 1 283 ? -35.908 93.279 22.058 1.00 71.06 283 ASP A N 1
ATOM 2323 C CA . ASP A 1 283 ? -36.605 93.856 23.223 1.00 71.06 283 ASP A CA 1
ATOM 2324 C C . ASP A 1 283 ? -36.276 95.341 23.419 1.00 71.06 283 ASP A C 1
ATOM 2326 O O . ASP A 1 283 ? -37.178 96.149 23.635 1.00 71.06 283 ASP A O 1
ATOM 2330 N N . HIS A 1 284 ? -35.010 95.736 23.246 1.00 69.69 284 HIS A N 1
ATOM 2331 C CA . HIS A 1 284 ? -34.630 97.152 23.301 1.00 69.69 284 HIS A CA 1
ATOM 2332 C C . HIS A 1 284 ? -35.304 97.987 22.197 1.00 69.69 284 HIS A C 1
ATOM 2334 O O . HIS A 1 284 ? -35.671 99.144 22.414 1.00 69.69 284 HIS A O 1
ATOM 2340 N N . SER A 1 285 ? -35.512 97.391 21.017 1.00 71.69 285 SER A N 1
ATOM 2341 C CA . SER A 1 285 ? -36.265 98.036 19.935 1.00 71.69 285 SER A CA 1
ATOM 2342 C C . SER A 1 285 ? -37.758 98.151 20.275 1.00 71.69 285 SER A C 1
ATOM 2344 O O . SER A 1 285 ? -38.371 99.172 19.968 1.00 71.69 285 SER A O 1
ATOM 2346 N N . ASN A 1 286 ? -38.338 97.157 20.958 1.00 76.19 286 ASN A N 1
ATOM 2347 C CA . ASN A 1 286 ? -39.748 97.151 21.361 1.00 76.19 286 ASN A CA 1
ATOM 2348 C C . ASN A 1 286 ? -40.062 98.174 22.459 1.00 76.19 286 ASN A C 1
ATOM 2350 O O . ASN A 1 286 ? -41.037 98.909 22.326 1.00 76.19 286 ASN A O 1
ATOM 2354 N N . THR A 1 287 ? -39.231 98.299 23.499 1.00 76.69 287 THR A N 1
ATOM 2355 C CA . THR A 1 287 ? -39.479 99.272 24.585 1.00 76.69 287 THR A CA 1
ATOM 2356 C C . THR A 1 287 ? -39.485 100.713 24.081 1.00 76.69 287 THR A C 1
ATOM 2358 O O . THR A 1 287 ? -40.241 101.550 24.567 1.00 76.69 287 THR A O 1
ATOM 2361 N N . MET A 1 288 ? -38.655 101.012 23.077 1.00 73.19 288 MET A N 1
ATOM 2362 C CA . MET A 1 288 ? -38.637 102.331 22.446 1.00 73.19 288 MET A CA 1
ATOM 2363 C C . MET A 1 288 ? -39.956 102.617 21.715 1.00 73.19 288 MET A C 1
ATOM 2365 O O . MET A 1 288 ? -40.484 103.725 21.788 1.00 73.19 288 MET A O 1
ATOM 2369 N N . LEU A 1 289 ? -40.503 101.610 21.026 1.00 76.44 289 LEU A N 1
ATOM 2370 C CA . LEU A 1 289 ? -41.787 101.711 20.331 1.00 76.44 289 LEU A CA 1
ATOM 2371 C C . LEU A 1 289 ? -42.959 101.860 21.311 1.00 76.44 289 LEU A C 1
ATOM 2373 O O . LEU A 1 289 ? -43.846 102.673 21.061 1.00 76.44 289 LEU A O 1
ATOM 2377 N N . GLU A 1 290 ? -42.953 101.124 22.426 1.00 78.94 290 GLU A N 1
ATOM 2378 C CA . GLU A 1 290 ? -43.976 101.225 23.476 1.00 78.94 290 GLU A CA 1
ATOM 2379 C C . GLU A 1 290 ? -43.979 102.599 24.148 1.00 78.94 290 GLU A C 1
ATOM 2381 O O . GLU A 1 290 ? -45.045 103.198 24.280 1.00 78.94 290 GLU A O 1
ATOM 2386 N N . TYR A 1 291 ? -42.805 103.145 24.487 1.00 80.56 291 TYR A N 1
ATOM 2387 C CA . TYR A 1 291 ? -42.692 104.496 25.042 1.00 80.56 291 TYR A CA 1
ATOM 2388 C C . TYR A 1 291 ? -43.298 105.544 24.098 1.00 80.56 291 TYR A C 1
ATOM 2390 O O . TYR A 1 291 ? -44.131 106.358 24.504 1.00 80.56 291 TYR A O 1
ATOM 2398 N N . TYR A 1 292 ? -42.943 105.484 22.810 1.00 76.12 292 TYR A N 1
ATOM 2399 C CA . TYR A 1 292 ? -43.519 106.384 21.815 1.00 76.12 292 TYR A CA 1
ATOM 2400 C C . TYR A 1 292 ? -45.032 106.188 21.642 1.00 76.12 292 TYR A C 1
ATOM 2402 O O . TYR A 1 292 ? -45.739 107.163 21.394 1.00 76.12 292 TYR A O 1
ATOM 2410 N N . ALA A 1 293 ? -45.553 104.971 21.806 1.00 79.75 293 ALA A N 1
ATOM 2411 C CA . ALA A 1 293 ? -46.988 104.706 21.753 1.00 79.75 293 ALA A CA 1
ATOM 2412 C C . ALA A 1 293 ? -47.734 105.240 22.994 1.00 79.75 293 ALA A C 1
ATOM 2414 O O . ALA A 1 293 ? -48.782 105.878 22.859 1.00 79.75 293 ALA A O 1
ATOM 2415 N N . GLU A 1 294 ? -47.210 105.033 24.200 1.00 83.19 294 GLU A N 1
ATOM 2416 C CA . GLU A 1 294 ? -47.861 105.444 25.450 1.00 83.19 294 GLU A CA 1
ATOM 2417 C C . GLU A 1 294 ? -47.925 106.969 25.599 1.00 83.19 294 GLU A C 1
ATOM 2419 O O . GLU A 1 294 ? -48.984 107.517 25.922 1.00 83.19 294 GLU A O 1
ATOM 2424 N N . GLU A 1 295 ? -46.838 107.666 25.254 1.00 83.00 295 GLU A N 1
ATOM 2425 C CA . GLU A 1 295 ? -46.792 109.131 25.206 1.00 83.00 295 GLU A CA 1
ATOM 2426 C C . GLU A 1 295 ? -47.906 109.672 24.285 1.00 83.00 295 GLU A C 1
ATOM 2428 O O . GLU A 1 295 ? -48.621 110.617 24.630 1.00 83.00 295 GLU A O 1
ATOM 2433 N N . THR A 1 296 ? -48.147 109.024 23.136 1.00 78.19 296 THR A N 1
ATOM 2434 C CA . THR A 1 296 ? -49.251 109.409 22.241 1.00 78.19 296 THR A CA 1
ATOM 2435 C C . THR A 1 296 ? -50.638 109.104 22.821 1.00 78.19 296 THR A C 1
ATOM 2437 O O . THR A 1 296 ? -51.551 109.913 22.647 1.00 78.19 296 THR A O 1
ATOM 2440 N N . LEU A 1 297 ? -50.816 108.000 23.560 1.00 83.69 297 LEU A N 1
ATOM 2441 C CA . LEU A 1 297 ? -52.092 107.625 24.188 1.00 83.69 297 LEU A CA 1
ATOM 2442 C C . LEU A 1 297 ? -52.479 108.577 25.330 1.00 83.69 297 LEU A C 1
ATOM 2444 O O . LEU A 1 297 ? -53.634 108.999 25.425 1.00 83.69 297 LEU A O 1
ATOM 2448 N N . HIS A 1 298 ? -51.528 108.932 26.194 1.00 83.50 298 HIS A N 1
ATOM 2449 C CA . HIS A 1 298 ? -51.765 109.854 27.305 1.00 83.50 298 HIS A CA 1
ATOM 2450 C C . HIS A 1 298 ? -52.184 111.239 26.797 1.00 83.50 298 HIS A C 1
ATOM 2452 O O . HIS A 1 298 ? -53.161 111.819 27.283 1.00 83.50 298 HIS A O 1
ATOM 2458 N N . ASN A 1 299 ? -51.522 111.711 25.736 1.00 80.44 299 ASN A N 1
ATOM 2459 C CA . ASN A 1 299 ? -51.897 112.940 25.042 1.00 80.44 299 ASN A CA 1
ATOM 2460 C C . ASN A 1 299 ? -53.340 112.881 24.510 1.00 80.44 299 ASN A C 1
ATOM 2462 O O . ASN A 1 299 ? -54.059 113.872 24.602 1.00 80.44 299 ASN A O 1
ATOM 2466 N N . VAL A 1 300 ? -53.814 111.719 24.049 1.00 85.12 300 VAL A N 1
ATOM 2467 C CA . VAL A 1 300 ? -55.211 111.522 23.613 1.00 85.12 300 VAL A CA 1
ATOM 2468 C C . VAL A 1 300 ? -56.203 111.434 24.784 1.00 85.12 300 VAL A C 1
ATOM 2470 O O . VAL A 1 300 ? -57.317 111.945 24.686 1.00 85.12 300 VAL A O 1
ATOM 2473 N N . ASN A 1 301 ? -55.851 110.805 25.906 1.00 81.75 301 ASN A N 1
ATOM 2474 C CA . ASN A 1 301 ? -56.778 110.639 27.034 1.00 81.75 301 ASN A CA 1
ATOM 2475 C C . ASN A 1 301 ? -56.964 111.910 27.865 1.00 81.75 301 ASN A C 1
ATOM 2477 O O . ASN A 1 301 ? -58.081 112.173 28.309 1.00 81.75 301 ASN A O 1
ATOM 2481 N N . ASN A 1 302 ? -55.928 112.735 28.026 1.00 80.38 302 ASN A N 1
ATOM 2482 C CA . ASN A 1 302 ? -56.092 114.056 28.639 1.00 80.38 302 ASN A CA 1
ATOM 2483 C C . ASN A 1 302 ? -57.062 114.924 27.831 1.00 80.38 302 ASN A C 1
ATOM 2485 O O . ASN A 1 302 ? -57.882 115.634 28.412 1.00 80.38 302 ASN A O 1
ATOM 2489 N N . ILE A 1 303 ? -57.059 114.774 26.501 1.00 74.38 303 ILE A N 1
ATOM 2490 C CA . ILE A 1 303 ? -58.065 115.387 25.627 1.00 74.38 303 ILE A CA 1
ATOM 2491 C C . ILE A 1 303 ? -59.484 114.858 25.940 1.00 74.38 303 ILE A C 1
ATOM 2493 O O . ILE A 1 303 ? -60.431 115.627 25.821 1.00 74.38 303 ILE A O 1
ATOM 2497 N N . LYS A 1 304 ? -59.658 113.603 26.394 1.00 82.25 304 LYS A N 1
ATOM 2498 C CA . LYS A 1 304 ? -60.967 113.008 26.755 1.00 82.25 304 LYS A CA 1
ATOM 2499 C C . LYS A 1 304 ? -61.454 113.316 28.175 1.00 82.25 304 LYS A C 1
ATOM 2501 O O . LYS A 1 304 ? -62.634 113.578 28.353 1.00 82.25 304 LYS A O 1
ATOM 2506 N N . TRP A 1 305 ? -60.610 113.281 29.206 1.00 69.00 305 TRP A N 1
ATOM 2507 C CA . TRP A 1 305 ? -61.063 113.520 30.593 1.00 69.00 305 TRP A CA 1
ATOM 2508 C C . TRP A 1 305 ? -61.530 114.957 30.817 1.00 69.00 305 TRP A C 1
ATOM 2510 O O . TRP A 1 305 ? -62.519 115.187 31.514 1.00 69.00 305 TRP A O 1
ATOM 2520 N N . LEU A 1 306 ? -60.879 115.912 30.148 1.00 67.00 306 LEU A N 1
ATOM 2521 C CA . LEU A 1 306 ? -61.370 117.285 30.047 1.00 67.00 306 LEU A CA 1
ATOM 2522 C C . LEU A 1 306 ? -62.805 117.349 29.493 1.00 67.00 306 LEU A C 1
ATOM 2524 O O . LEU A 1 306 ? -63.527 118.286 29.808 1.00 67.00 306 LEU A O 1
ATOM 2528 N N . GLN A 1 307 ? -63.242 116.343 28.725 1.00 61.69 307 GLN A N 1
ATOM 2529 C CA . GLN A 1 307 ? -64.620 116.225 28.239 1.00 61.69 307 GLN A CA 1
ATOM 2530 C C . GLN A 1 307 ? -65.582 115.582 29.259 1.00 61.69 307 GLN A C 1
ATOM 2532 O O . GLN A 1 307 ? -66.784 115.748 29.103 1.00 61.69 307 GLN A O 1
ATOM 2537 N N . GLN A 1 308 ? -65.110 114.843 30.277 1.00 65.50 308 GLN A N 1
ATOM 2538 C CA . GLN A 1 308 ? -65.955 113.988 31.136 1.00 65.50 308 GLN A CA 1
ATOM 2539 C C . GLN A 1 308 ? -65.949 114.348 32.627 1.00 65.50 308 GLN A C 1
ATOM 2541 O O . GLN A 1 308 ? -66.896 113.987 33.322 1.00 65.50 308 GLN A O 1
ATOM 2546 N N . MET A 1 309 ? -64.957 115.094 33.139 1.00 62.91 309 MET A N 1
ATOM 2547 C CA . MET A 1 309 ? -65.091 115.764 34.453 1.00 62.91 309 MET A CA 1
ATOM 2548 C C . MET A 1 309 ? -66.376 116.604 34.530 1.00 62.91 309 MET A C 1
ATOM 2550 O O . MET A 1 309 ? -66.953 116.768 35.597 1.00 62.91 309 MET A O 1
ATOM 2554 N N . ASP A 1 310 ? -66.873 117.021 33.374 1.00 58.16 310 ASP A N 1
ATOM 2555 C CA . ASP A 1 310 ? -68.202 117.568 33.120 1.00 58.16 310 ASP A CA 1
ATOM 2556 C C . ASP A 1 310 ? -69.388 116.697 33.641 1.00 58.16 310 ASP A C 1
ATOM 2558 O O . ASP A 1 310 ? -70.509 117.186 33.798 1.00 58.16 310 ASP A O 1
ATOM 2562 N N . TYR A 1 311 ? -69.169 115.407 33.955 1.00 65.19 311 TYR A N 1
ATOM 2563 C CA . TYR A 1 311 ? -70.214 114.412 34.253 1.00 65.19 311 TYR A CA 1
ATOM 2564 C C . TYR A 1 311 ? -70.341 113.989 35.733 1.00 65.19 311 TYR A C 1
ATOM 2566 O O . TYR A 1 311 ? -71.469 113.818 36.198 1.00 65.19 311 TYR A O 1
ATOM 2574 N N . ILE A 1 312 ? -69.227 113.792 36.472 1.00 55.81 312 ILE A N 1
ATOM 2575 C CA . ILE A 1 312 ? -69.197 113.112 37.795 1.00 55.81 312 ILE A CA 1
ATOM 2576 C C . ILE A 1 312 ? -70.017 113.763 38.882 1.00 55.81 312 ILE A C 1
ATOM 2578 O O . ILE A 1 312 ? -70.319 113.086 39.855 1.00 55.81 312 ILE A O 1
ATOM 2582 N N . ASP A 1 313 ? -70.342 115.034 38.787 1.00 47.69 313 ASP A N 1
ATOM 2583 C CA . ASP A 1 313 ? -70.800 115.805 39.939 1.00 47.69 313 ASP A CA 1
ATOM 2584 C C . ASP A 1 313 ? -72.223 115.399 40.452 1.00 47.69 313 ASP A C 1
ATOM 2586 O O . ASP A 1 313 ? -72.969 116.233 40.948 1.00 47.69 313 ASP A O 1
ATOM 2590 N N . ARG A 1 314 ? -72.674 114.131 40.269 1.00 55.78 314 ARG A N 1
ATOM 2591 C CA . ARG A 1 314 ? -74.086 113.691 40.240 1.00 55.78 314 ARG A CA 1
ATOM 2592 C C . ARG A 1 314 ? -74.483 112.301 40.842 1.00 55.78 314 ARG A C 1
ATOM 2594 O O . ARG A 1 314 ? -75.671 112.017 40.807 1.00 55.78 314 ARG A O 1
ATOM 2601 N N . GLY A 1 315 ? -73.591 111.453 41.402 1.00 49.53 315 GLY A N 1
ATOM 2602 C CA . GLY A 1 315 ? -73.880 110.228 42.233 1.00 49.53 315 GLY A CA 1
ATOM 2603 C C . GLY A 1 315 ? -74.614 108.998 41.602 1.00 49.53 315 GLY A C 1
ATOM 2604 O O . GLY A 1 315 ? -75.807 109.074 41.334 1.00 49.53 315 GLY A O 1
ATOM 2605 N N . GLY A 1 316 ? -73.952 107.829 41.411 1.00 61.03 316 GLY A N 1
ATOM 2606 C CA . GLY A 1 316 ? -74.425 106.747 40.497 1.00 61.03 316 GLY A CA 1
ATOM 2607 C C . GLY A 1 316 ? -74.727 105.331 41.059 1.00 61.03 316 GLY A C 1
ATOM 2608 O O . GLY A 1 316 ? -73.874 104.704 41.684 1.00 61.03 316 GLY A O 1
ATOM 2609 N N . HIS A 1 317 ? -75.931 104.818 40.741 1.00 55.03 317 HIS A N 1
ATOM 2610 C CA . HIS A 1 317 ? -76.442 103.439 40.902 1.00 55.03 317 HIS A CA 1
ATOM 2611 C C . HIS A 1 317 ? -76.341 102.607 39.602 1.00 55.03 317 HIS A C 1
ATOM 2613 O O . HIS A 1 317 ? -76.578 103.162 38.529 1.00 55.03 317 HIS A O 1
ATOM 2619 N N . ALA A 1 318 ? -76.183 101.277 39.773 1.00 51.88 318 ALA A N 1
ATOM 2620 C CA . ALA A 1 318 ? -76.440 100.176 38.814 1.00 51.88 318 ALA A CA 1
ATOM 2621 C C . ALA A 1 318 ? -75.536 100.193 37.559 1.00 51.88 318 ALA A C 1
ATOM 2623 O O . ALA A 1 318 ? -74.854 101.183 37.319 1.00 51.88 318 ALA A O 1
ATOM 2624 N N . TRP A 1 319 ? -75.413 99.155 36.723 1.00 43.97 319 TRP A N 1
ATOM 2625 C CA . TRP A 1 319 ? -76.314 98.073 36.300 1.00 43.97 319 TRP A CA 1
ATOM 2626 C C . TRP A 1 319 ? -75.435 97.022 35.618 1.00 43.97 319 TRP A C 1
ATOM 2628 O O . TRP A 1 319 ? -74.525 97.458 34.872 1.00 43.97 319 TRP A O 1
#

Secondary structure (DSSP, 8-state):
-HHHHHHHTSTT---GGGS---------S--PPPTHHHHHHHHHHHHHHHHHHHHHHHHHHTT---S-HHHHHHHHHHHHHHHHHHHHHHHHHHHHHHHHHHHHHHHHHHHHHHHHHHHHHHHHHHHHHHHHHHHHHHHHHHHHHHHHHHHHHHHHHHHHHHHHHHHHHTT--S-GGG-SHHHHHHHHHHHHTTS-S-SSSTTSHHHHHHHHHHHHHHHHHHHHHHHHHHHHHHHHHHHHHHHHHHHHHHHHHHHHHHHHHHHHHHHHHHHHHHHHHHHHHHHHHHHHHHHHHHHHHHHHHHHHHHHHTTT-TT-----

Mean predicted aligned error: 20.56 Å

Radius of gyration: 66.99 Å; Cα contacts (8 Å, |Δi|>4): 66; chains: 1; bounding box: 117×148×150 Å